Protein AF-0000000082583406 (afdb_homodimer)

Sequence (346 aa):
MSEVIKKIETRRSIRKYKPDMVPKEIIDKIVTAGTYAATGMNRQSPIIIAVTNKKLRDKLSKLNAEIMGTNSDPFYGAPVVLIVLADKNWVNHVYDGSLVMGNLMLAAHDLGIGSCWIHRAKEEFERPEGKAILKSLDIEGEYEGIGHCILGYAEGELPKASPRKENYVYYIEMSEVIKKIETRRSIRKYKPDMVPKEIIDKIVTAGTYAATGMNRQSPIIIAVTNKKLRDKLSKLNAEIMGTNSDPFYGAPVVLIVLADKNWVNHVYDGSLVMGNLMLAAHDLGIGSCWIHRAKEEFERPEGKAILKSLDIEGEYEGIGHCILGYAEGELPKASPRKENYVYYIE

Secondary structure (DSSP, 8-state):
--HHHHHHHH--B---B-SPPPPHHHHHHHHHHHHTS--GGG---EEEEEE--HHHHHHHHHHHHHHHT-SS-TTTT-SEEEEEEEETTSTTHHHHHHHHHHHHHHHHHHTT-EEEEE--HHHHHHSHHHHHHHHHTT--S-EEEEEEEEEEPBPSSPPPPPPPPGGGEEEE-/--HHHHHHHH--B---B-SPPPPHHHHHHHHHHHHTS--GGG---EEEEEE--HHHHHHHHHHHHHHHT-SS-TTTT-SEEEEEEEETTSTTHHHHHHHHHHHHHHHHHHTT-EEEEE--HHHHHHSHHHHHHHHHTT--S-EEEEEEEEEEPBPSSPPPPPPPPGGGEEEE-

Foldseek 3Di:
DDPLVVLVVPQDAFQAFDLDDDDPVLVVQLQVLLQPFDDVVSPSFKDKDKDQDQVVLVVVQCLLQVVVVHPDRLLNNFRIKIWMKGAPPDPCRLVSSVSSLVSSRSSCSVVQKHKHWADPQQVVCVDPNVVVVCVVVVNDHDIGTNTIIGIHHHDDDGDDDDDDDPPPDDDDD/DDPLVVLVVPQDAFQAFDLDDDDPVLVVQLQVLLQPFDDVVSPSFKDKDKDQDQVVLVVVQCLLQVVVVHPDRLLNNFRIKIWMKGAPPDPCRLVSSVSSLVSSRSSCSVVQKHKHWADPQQVVCVDPNVVVVCVVVVNDHDIGTNTIIGIHHHDDDGDDDDDDDPPPDDDDD

pLDDT: mean 98.0, std 2.38, range [71.56, 99.0]

Organism: NCBI:txid2716538

Radius of gyration: 19.61 Å; Cα contacts (8 Å, |Δi|>4): 713; chains: 2; bounding box: 38×55×47 Å

InterPro domains:
  IPR000415 Nitroreductase-like [G3DSA:3.40.109.10] (1-172)
  IPR000415 Nitroreductase-like [SSF55469] (1-166)
  IPR029479 Nitroreductase [PF00881] (8-68)
  IPR029479 Nitroreductase [PF00881] (71-153)

Nearest PDB structures (foldseek):
  3ek3-assembly1_A-2  TM=9.132E-01  e=1.774E-17  Bacteroides fragilis NCTC 9343
  4ttb-assembly1_B  TM=8.347E-01  e=7.792E-12  Homo sapiens
  3e39-assembly1_B  TM=7.882E-01  e=2.198E-11  Oleidesulfovibrio alaskensis G20
  3g14-assembly1_B  TM=7.404E-01  e=8.411E-11  Clostridium novyi NT
  3g14-assembly1_A  TM=7.425E-01  e=3.865E-10  Clostridium novyi NT

Structure (mmCIF, N/CA/C/O backbone):
data_AF-0000000082583406-model_v1
#
loop_
_entity.id
_entity.type
_entity.pdbx_description
1 polymer 'Nitroreductase family protein'
#
loop_
_atom_site.group_PDB
_atom_site.id
_atom_site.type_symbol
_atom_site.label_atom_id
_atom_site.label_alt_id
_atom_site.label_comp_id
_atom_site.label_asym_id
_atom_site.label_entity_id
_atom_site.label_seq_id
_atom_site.pdbx_PDB_ins_code
_atom_site.Cartn_x
_atom_site.Cartn_y
_atom_site.Cartn_z
_atom_site.occupancy
_atom_site.B_iso_or_equiv
_atom_site.auth_seq_id
_atom_site.auth_comp_id
_atom_site.auth_asym_id
_atom_site.auth_atom_id
_atom_site.pdbx_PDB_model_num
ATOM 1 N N . MET A 1 1 ? -8.742 14.93 -16.031 1 71.81 1 MET A N 1
ATOM 2 C CA . MET A 1 1 ? -8.336 14.156 -14.859 1 71.81 1 MET A CA 1
ATOM 3 C C . MET A 1 1 ? -7.113 13.297 -15.18 1 71.81 1 MET A C 1
ATOM 5 O O . MET A 1 1 ? -6.98 12.789 -16.297 1 71.81 1 MET A O 1
ATOM 9 N N . SER A 1 2 ? -6.164 13.336 -14.242 1 90.25 2 SER A N 1
ATOM 10 C CA . SER A 1 2 ? -4.934 12.578 -14.445 1 90.25 2 SER A CA 1
ATOM 11 C C . SER A 1 2 ? -5.227 11.094 -14.609 1 90.25 2 SER A C 1
ATOM 13 O O . SER A 1 2 ? -6.156 10.562 -13.992 1 90.25 2 SER A O 1
ATOM 15 N N . GLU A 1 3 ? -4.668 10.461 -15.617 1 95.56 3 GLU A N 1
ATOM 16 C CA . GLU A 1 3 ? -4.84 9.031 -15.844 1 95.56 3 GLU A CA 1
ATOM 17 C C . GLU A 1 3 ? -4.512 8.227 -14.586 1 95.56 3 GLU A C 1
ATOM 19 O O . GLU A 1 3 ? -5.156 7.211 -14.312 1 95.56 3 GLU A O 1
ATOM 24 N N . VAL A 1 4 ? -3.588 8.68 -13.797 1 98.38 4 VAL A N 1
ATOM 25 C CA . VAL A 1 4 ? -3.182 8.008 -12.57 1 98.38 4 VAL A CA 1
ATOM 26 C C . VAL A 1 4 ? -4.328 8.023 -11.562 1 98.38 4 VAL A C 1
ATOM 28 O O . VAL A 1 4 ? -4.719 6.98 -11.031 1 98.38 4 VAL A O 1
ATOM 31 N N . ILE A 1 5 ? -4.941 9.156 -11.32 1 98.06 5 ILE A N 1
ATOM 32 C CA . ILE A 1 5 ? -6.035 9.312 -10.367 1 98.06 5 ILE A CA 1
ATOM 33 C C . ILE A 1 5 ? -7.246 8.508 -10.836 1 98.06 5 ILE A C 1
ATOM 35 O O . ILE A 1 5 ? -7.898 7.836 -10.039 1 98.06 5 ILE A O 1
ATOM 39 N N . LYS A 1 6 ? -7.496 8.602 -12.117 1 97.81 6 LYS A N 1
ATOM 40 C CA . LYS A 1 6 ? -8.602 7.82 -12.672 1 97.81 6 LYS A CA 1
ATOM 41 C C . LYS A 1 6 ? -8.414 6.332 -12.406 1 97.81 6 LYS A C 1
ATOM 43 O O . LYS A 1 6 ? -9.359 5.645 -12.016 1 97.81 6 LYS A O 1
ATOM 48 N N . LYS A 1 7 ? -7.223 5.793 -12.617 1 98.56 7 LYS A N 1
ATOM 49 C CA . LYS A 1 7 ? -6.957 4.371 -12.414 1 98.56 7 LYS A CA 1
ATOM 50 C C . LYS A 1 7 ? -7.031 4.004 -10.938 1 98.56 7 LYS A C 1
ATOM 52 O O . LYS A 1 7 ? -7.496 2.918 -10.586 1 98.56 7 LYS A O 1
ATOM 57 N N . ILE A 1 8 ? -6.582 4.883 -10.047 1 98.69 8 ILE A N 1
ATOM 58 C CA . ILE A 1 8 ? -6.719 4.656 -8.617 1 98.69 8 ILE A CA 1
ATOM 59 C C . ILE A 1 8 ? -8.195 4.523 -8.25 1 98.69 8 ILE A C 1
ATOM 61 O O . ILE A 1 8 ? -8.586 3.594 -7.543 1 98.69 8 ILE A O 1
ATOM 65 N N . GLU A 1 9 ? -9.008 5.363 -8.773 1 98.06 9 GLU A N 1
ATOM 66 C CA . GLU A 1 9 ? -10.414 5.434 -8.383 1 98.06 9 GLU A CA 1
ATOM 67 C C . GLU A 1 9 ? -11.227 4.309 -9.023 1 98.06 9 GLU A C 1
ATOM 69 O O . GLU A 1 9 ? -12.297 3.945 -8.531 1 98.06 9 GLU A O 1
ATOM 74 N N . THR A 1 10 ? -10.695 3.744 -10.141 1 98.06 10 THR A N 1
ATOM 75 C CA . THR A 1 10 ? -11.5 2.77 -10.867 1 98.06 10 THR A CA 1
ATOM 76 C C . THR A 1 10 ? -10.961 1.357 -10.656 1 98.06 10 THR A C 1
ATOM 78 O O . THR A 1 10 ? -11.562 0.384 -11.117 1 98.06 10 THR A O 1
ATOM 81 N N . ARG A 1 11 ? -9.836 1.208 -9.984 1 98.31 11 ARG A N 1
ATOM 82 C CA . ARG A 1 11 ? -9.359 -0.131 -9.664 1 98.31 11 ARG A CA 1
ATOM 83 C C . ARG A 1 11 ? -10.367 -0.878 -8.797 1 98.31 11 ARG A C 1
ATOM 85 O O . ARG A 1 11 ? -10.938 -0.306 -7.867 1 98.31 11 ARG A O 1
ATOM 92 N N . ARG A 1 12 ? -10.609 -2.125 -9.141 1 98.31 12 ARG A N 1
ATOM 93 C CA . ARG A 1 12 ? -11.531 -3 -8.422 1 98.31 12 ARG A CA 1
ATOM 94 C C . ARG A 1 12 ? -10.914 -4.379 -8.203 1 98.31 12 ARG A C 1
ATOM 96 O O . ARG A 1 12 ? -10.102 -4.836 -9.008 1 98.31 12 ARG A O 1
ATOM 103 N N . SER A 1 13 ? -11.352 -4.961 -7.105 1 98.62 13 SER A N 1
ATOM 104 C CA . SER A 1 13 ? -11.016 -6.367 -6.918 1 98.62 13 SER A CA 1
ATOM 105 C C . SER A 1 13 ? -11.828 -7.258 -7.852 1 98.62 13 SER A C 1
ATOM 107 O O . SER A 1 13 ? -13.062 -7.23 -7.828 1 98.62 13 SER A O 1
ATOM 109 N N . ILE A 1 14 ? -11.125 -7.996 -8.68 1 98.75 14 ILE A N 1
ATOM 110 C CA . ILE A 1 14 ? -11.766 -8.898 -9.633 1 98.75 14 ILE A CA 1
ATOM 111 C C . ILE A 1 14 ? -11.758 -10.32 -9.078 1 98.75 14 ILE A C 1
ATOM 113 O O . ILE A 1 14 ? -10.719 -10.812 -8.633 1 98.75 14 ILE A O 1
ATOM 117 N N . ARG A 1 15 ? -12.891 -11.016 -9.141 1 98.56 15 ARG A N 1
ATOM 118 C CA . ARG A 1 15 ? -12.992 -12.328 -8.508 1 98.56 15 ARG A CA 1
ATOM 119 C C . ARG A 1 15 ? -13.672 -13.336 -9.43 1 98.56 15 ARG A C 1
ATOM 121 O O . ARG A 1 15 ? -14.406 -14.211 -8.969 1 98.56 15 ARG A O 1
ATOM 128 N N . LYS A 1 16 ? -13.562 -13.102 -10.625 1 98.69 16 LYS A N 1
ATOM 129 C CA . LYS A 1 16 ? -13.945 -14.008 -11.703 1 98.69 16 LYS A CA 1
ATOM 130 C C . LYS A 1 16 ? -13.062 -13.812 -12.93 1 98.69 16 LYS A C 1
ATOM 132 O O . LYS A 1 16 ? -12.977 -12.711 -13.469 1 98.69 16 LYS A O 1
ATOM 137 N N . TYR A 1 17 ? -12.5 -14.922 -13.43 1 98.75 17 TYR A N 1
ATOM 138 C CA . TYR A 1 17 ? -11.477 -14.758 -14.453 1 98.75 17 TYR A CA 1
ATOM 139 C C . TYR A 1 17 ? -11.742 -15.664 -15.648 1 98.75 17 TYR A C 1
ATOM 141 O O . TYR A 1 17 ? -12.266 -16.766 -15.492 1 98.75 17 TYR A O 1
ATOM 149 N N . LYS A 1 18 ? -11.367 -15.133 -16.797 1 98.5 18 LYS A N 1
ATOM 150 C CA . LYS A 1 18 ? -11.25 -15.992 -17.969 1 98.5 18 LYS A CA 1
ATOM 151 C C . LYS A 1 18 ? -10.086 -16.969 -17.828 1 98.5 18 LYS A C 1
ATOM 153 O O . LYS A 1 18 ? -9.125 -16.688 -17.109 1 98.5 18 LYS A O 1
ATOM 158 N N . PRO A 1 19 ? -10.117 -18.062 -18.531 1 97.19 19 PRO A N 1
ATOM 159 C CA . PRO A 1 19 ? -9.055 -19.062 -18.375 1 97.19 19 PRO A CA 1
ATOM 160 C C . PRO A 1 19 ? -7.766 -18.656 -19.094 1 97.19 19 PRO A C 1
ATOM 162 O O . PRO A 1 19 ? -6.723 -19.297 -18.891 1 97.19 19 PRO A O 1
ATOM 165 N N . ASP A 1 20 ? -7.785 -17.656 -19.938 1 98.38 20 ASP A N 1
ATOM 166 C CA . ASP A 1 20 ? -6.633 -17.266 -20.75 1 98.38 20 ASP A CA 1
ATOM 167 C C . ASP A 1 20 ? -5.473 -16.828 -19.859 1 98.38 20 ASP A C 1
ATOM 169 O O . ASP A 1 20 ? -5.672 -16.109 -18.875 1 98.38 20 ASP A O 1
ATOM 173 N N . MET A 1 21 ? -4.316 -17.281 -20.234 1 98.75 21 MET A N 1
ATOM 174 C CA . MET A 1 21 ? -3.111 -16.859 -19.531 1 98.75 21 MET A CA 1
ATOM 175 C C . MET A 1 21 ? -2.77 -15.414 -19.844 1 98.75 21 MET A C 1
ATOM 177 O O . MET A 1 21 ? -3.064 -14.93 -20.953 1 98.75 21 MET A O 1
ATOM 181 N N . VAL A 1 22 ? -2.18 -14.758 -18.875 1 98.81 22 VAL A N 1
ATOM 182 C CA . VAL A 1 22 ? -1.652 -13.414 -19.109 1 98.81 22 VAL A CA 1
ATOM 183 C C . VAL A 1 22 ? -0.279 -13.508 -19.766 1 98.81 22 VAL A C 1
ATOM 185 O O . VAL A 1 22 ? 0.575 -14.281 -19.344 1 98.81 22 VAL A O 1
ATOM 188 N N . PRO A 1 23 ? -0.03 -12.75 -20.75 1 98.75 23 PRO A N 1
ATOM 189 C CA . PRO A 1 23 ? 1.284 -12.797 -21.406 1 98.75 23 PRO A CA 1
ATOM 190 C C . PRO A 1 23 ? 2.422 -12.445 -20.453 1 98.75 23 PRO A C 1
ATOM 192 O O . PRO A 1 23 ? 2.283 -11.539 -19.625 1 98.75 23 PRO A O 1
ATOM 195 N N . LYS A 1 24 ? 3.539 -13.125 -20.656 1 98.44 24 LYS A N 1
ATOM 196 C CA . LYS A 1 24 ? 4.691 -12.953 -19.781 1 98.44 24 LYS A CA 1
ATOM 197 C C . LYS A 1 24 ? 5.156 -11.5 -19.766 1 98.44 24 LYS A C 1
ATOM 199 O O . LYS A 1 24 ? 5.551 -10.977 -18.719 1 98.44 24 LYS A O 1
ATOM 204 N N . GLU A 1 25 ? 5.152 -10.836 -20.875 1 98.44 25 GLU A N 1
ATOM 205 C CA . GLU A 1 25 ? 5.605 -9.453 -20.984 1 98.44 25 GLU A CA 1
ATOM 206 C C . GLU A 1 25 ? 4.754 -8.539 -20.109 1 98.44 25 GLU A C 1
ATOM 208 O O . GLU A 1 25 ? 5.266 -7.578 -19.516 1 98.44 25 GLU A O 1
ATOM 213 N N . ILE A 1 26 ? 3.455 -8.812 -20.078 1 98.69 26 ILE A N 1
ATOM 214 C CA . ILE A 1 26 ? 2.543 -8.023 -19.25 1 98.69 26 ILE A CA 1
ATOM 215 C C . ILE A 1 26 ? 2.797 -8.312 -17.766 1 98.69 26 ILE A C 1
ATOM 217 O O . ILE A 1 26 ? 2.871 -7.391 -16.953 1 98.69 26 ILE A O 1
ATOM 221 N N . ILE A 1 27 ? 3.008 -9.594 -17.406 1 98.94 27 ILE A N 1
ATOM 222 C CA . ILE A 1 27 ? 3.32 -9.977 -16.031 1 98.94 27 ILE A CA 1
ATOM 223 C C . ILE A 1 27 ? 4.605 -9.289 -15.586 1 98.94 27 ILE A C 1
ATOM 225 O O . ILE A 1 27 ? 4.672 -8.758 -14.477 1 98.94 27 ILE A O 1
ATOM 229 N N . ASP A 1 28 ? 5.574 -9.211 -16.484 1 98.69 28 ASP A N 1
ATOM 230 C CA . ASP A 1 28 ? 6.863 -8.609 -16.141 1 98.69 28 ASP A CA 1
ATOM 231 C C . ASP A 1 28 ? 6.715 -7.117 -15.852 1 98.69 28 ASP A C 1
ATOM 233 O O . ASP A 1 28 ? 7.367 -6.59 -14.953 1 98.69 28 ASP A O 1
ATOM 237 N N . LYS A 1 29 ? 5.902 -6.457 -16.609 1 98.75 29 LYS A N 1
ATOM 238 C CA . LYS A 1 29 ? 5.648 -5.039 -16.375 1 98.75 29 LYS A CA 1
ATOM 239 C C . LYS A 1 29 ? 4.98 -4.82 -15.023 1 98.75 29 LYS A C 1
ATOM 241 O O . LYS A 1 29 ? 5.344 -3.898 -14.289 1 98.75 29 LYS A O 1
ATOM 246 N N . ILE A 1 30 ? 4.016 -5.668 -14.703 1 98.88 30 ILE A N 1
ATOM 247 C CA . ILE A 1 30 ? 3.309 -5.57 -13.43 1 98.88 30 ILE A CA 1
ATOM 248 C C . ILE A 1 30 ? 4.281 -5.82 -12.281 1 98.88 30 ILE A C 1
ATOM 250 O O . ILE A 1 30 ? 4.332 -5.043 -11.32 1 98.88 30 ILE A O 1
ATOM 254 N N . VAL A 1 31 ? 5.098 -6.855 -12.414 1 98.94 31 VAL A N 1
ATOM 255 C CA . VAL A 1 31 ? 6.062 -7.234 -11.391 1 98.94 31 VAL A CA 1
ATOM 256 C C . VAL A 1 31 ? 7.09 -6.117 -11.203 1 98.94 31 VAL A C 1
ATOM 258 O O . VAL A 1 31 ? 7.453 -5.777 -10.078 1 98.94 31 VAL A O 1
ATOM 261 N N . THR A 1 32 ? 7.531 -5.559 -12.297 1 98.62 32 THR A N 1
ATOM 262 C CA . THR A 1 32 ? 8.492 -4.461 -12.219 1 98.62 32 THR A CA 1
ATOM 263 C C . THR A 1 32 ? 7.906 -3.283 -11.445 1 98.62 32 THR A C 1
ATOM 265 O O . THR A 1 32 ? 8.586 -2.686 -10.609 1 98.62 32 THR A O 1
ATOM 268 N N . ALA A 1 33 ? 6.672 -2.936 -11.695 1 98.81 33 ALA A N 1
ATOM 269 C CA . ALA A 1 33 ? 6.004 -1.876 -10.938 1 98.81 33 ALA A CA 1
ATOM 270 C C . ALA A 1 33 ? 6.043 -2.164 -9.438 1 98.81 33 ALA A C 1
ATOM 272 O O . ALA A 1 33 ? 6.266 -1.259 -8.633 1 98.81 33 ALA A O 1
ATOM 273 N N . GLY A 1 34 ? 5.848 -3.432 -9.078 1 98.94 34 GLY A N 1
ATOM 274 C CA . GLY A 1 34 ? 5.918 -3.832 -7.684 1 98.94 34 GLY A CA 1
ATOM 275 C C . GLY A 1 34 ? 7.262 -3.537 -7.043 1 98.94 34 GLY A C 1
ATOM 276 O O . GLY A 1 34 ? 7.324 -3.107 -5.891 1 98.94 34 GLY A O 1
ATOM 277 N N . THR A 1 35 ? 8.352 -3.688 -7.789 1 98.81 35 THR A N 1
ATOM 278 C CA . THR A 1 35 ? 9.703 -3.539 -7.25 1 98.81 35 THR A CA 1
ATOM 279 C C . THR A 1 35 ? 10.023 -2.07 -6.988 1 98.81 35 THR A C 1
ATOM 281 O O . THR A 1 35 ? 11 -1.753 -6.309 1 98.81 35 THR A O 1
ATOM 284 N N . TYR A 1 36 ? 9.164 -1.168 -7.434 1 98.69 36 TYR A N 1
ATOM 285 C CA . TYR A 1 36 ? 9.414 0.259 -7.258 1 98.69 36 TYR A CA 1
ATOM 286 C C . TYR A 1 36 ? 8.609 0.814 -6.09 1 98.69 36 TYR A C 1
ATOM 288 O O . TYR A 1 36 ? 8.57 2.029 -5.875 1 98.69 36 TYR A O 1
ATOM 296 N N . ALA A 1 37 ? 7.926 -0.087 -5.355 1 98.75 37 ALA A N 1
ATOM 297 C CA . ALA A 1 37 ? 7.246 0.37 -4.148 1 98.75 37 ALA A CA 1
ATOM 298 C C . ALA A 1 37 ? 8.234 0.978 -3.156 1 98.75 37 ALA A C 1
ATOM 300 O O . ALA A 1 37 ? 9.359 0.495 -3.02 1 98.75 37 ALA A O 1
ATOM 301 N N . ALA A 1 38 ? 7.836 2.084 -2.506 1 98.56 38 ALA A N 1
ATOM 302 C CA . ALA A 1 38 ? 8.641 2.617 -1.409 1 98.56 38 ALA A CA 1
ATOM 303 C C . ALA A 1 38 ? 8.812 1.58 -0.303 1 98.56 38 ALA A C 1
ATOM 305 O O . ALA A 1 38 ? 7.879 0.849 0.023 1 98.56 38 ALA A O 1
ATOM 306 N N . THR A 1 39 ? 10.031 1.474 0.26 1 98.56 39 THR A N 1
ATOM 307 C CA . THR A 1 39 ? 10.32 0.658 1.435 1 98.56 39 THR A CA 1
ATOM 308 C C . THR A 1 39 ? 11.125 1.452 2.459 1 98.56 39 THR A C 1
ATOM 310 O O . THR A 1 39 ? 11.867 2.371 2.1 1 98.56 39 THR A O 1
ATOM 313 N N . GLY A 1 40 ? 10.812 1.114 3.707 1 98.44 40 GLY A N 1
ATOM 314 C CA . GLY A 1 40 ? 11.57 1.787 4.746 1 98.44 40 GLY A CA 1
ATOM 315 C C . GLY A 1 40 ? 13.07 1.752 4.508 1 98.44 40 GLY A C 1
ATOM 316 O O . GLY A 1 40 ? 13.641 0.686 4.273 1 98.44 40 GLY A O 1
ATOM 317 N N . MET A 1 41 ? 13.719 2.953 4.484 1 97.25 41 MET A N 1
ATOM 318 C CA . MET A 1 41 ? 15.156 3.113 4.324 1 97.25 41 MET A CA 1
ATOM 319 C C . MET A 1 41 ? 15.625 2.518 3 1 97.25 41 MET A C 1
ATOM 321 O O . MET A 1 41 ? 16.797 2.186 2.846 1 97.25 41 MET A O 1
ATOM 325 N N . ASN A 1 42 ? 14.664 2.24 2.115 1 97.62 42 ASN A N 1
ATOM 326 C CA . ASN A 1 42 ? 14.93 1.603 0.832 1 97.62 42 ASN A CA 1
ATOM 327 C C . ASN A 1 42 ? 15.625 0.253 1.01 1 97.62 42 ASN A C 1
ATOM 329 O O . ASN A 1 42 ? 16.516 -0.101 0.234 1 97.62 42 ASN A O 1
ATOM 333 N N . ARG A 1 43 ? 15.234 -0.439 2.008 1 97.56 43 ARG A N 1
ATOM 334 C CA . ARG A 1 43 ? 15.844 -1.737 2.283 1 97.56 43 ARG A CA 1
ATOM 335 C C . ARG A 1 43 ? 15.438 -2.764 1.23 1 97.56 43 ARG A C 1
ATOM 337 O O . ARG A 1 43 ? 16.109 -3.789 1.067 1 97.56 43 ARG A O 1
ATOM 344 N N . GLN A 1 44 ? 14.336 -2.486 0.568 1 98.31 44 GLN A N 1
ATOM 345 C CA . GLN A 1 44 ? 13.805 -3.404 -0.437 1 98.31 44 GLN A CA 1
ATOM 346 C C . GLN A 1 44 ? 13.688 -4.82 0.121 1 98.31 44 GLN A C 1
ATOM 348 O O . GLN A 1 44 ? 14.094 -5.785 -0.53 1 98.31 44 GLN A O 1
ATOM 353 N N . SER A 1 45 ? 13.102 -4.914 1.333 1 98.06 45 SER A N 1
ATOM 354 C CA . SER A 1 45 ? 12.984 -6.168 2.07 1 98.06 45 SER A CA 1
ATOM 355 C C . SER A 1 45 ? 12.055 -7.145 1.359 1 98.06 45 SER A C 1
ATOM 357 O O . SER A 1 45 ? 12.242 -8.359 1.442 1 98.06 45 SER A O 1
ATOM 359 N N . PRO A 1 46 ? 10.984 -6.691 0.62 1 98.81 46 PRO A N 1
ATOM 360 C CA . PRO A 1 46 ? 10.039 -7.625 0.007 1 98.81 46 PRO A CA 1
ATOM 361 C C . PRO A 1 46 ? 10.641 -8.398 -1.165 1 98.81 46 PRO A C 1
ATOM 363 O O . PRO A 1 46 ? 11.617 -7.941 -1.771 1 98.81 46 PRO A O 1
ATOM 366 N N . ILE A 1 47 ? 10.086 -9.516 -1.383 1 98.94 47 ILE A N 1
ATOM 367 C CA . ILE A 1 47 ? 10.32 -10.273 -2.604 1 98.94 47 ILE A CA 1
ATOM 368 C C . ILE A 1 47 ? 8.984 -10.633 -3.254 1 98.94 47 ILE A C 1
ATOM 370 O O . ILE A 1 47 ? 7.945 -10.633 -2.594 1 98.94 47 ILE A O 1
ATOM 374 N N . ILE A 1 48 ? 9.031 -10.914 -4.551 1 98.94 48 ILE A N 1
ATOM 375 C CA . ILE A 1 48 ? 7.863 -11.336 -5.32 1 98.94 48 ILE A CA 1
ATOM 376 C C . ILE A 1 48 ? 8.141 -12.688 -5.977 1 98.94 48 ILE A C 1
ATOM 378 O O . ILE A 1 48 ? 9.164 -12.859 -6.652 1 98.94 48 ILE A O 1
ATOM 382 N N . ILE A 1 49 ? 7.363 -13.625 -5.723 1 98.94 49 ILE A N 1
ATOM 383 C CA . ILE A 1 49 ? 7.391 -14.883 -6.457 1 98.94 49 ILE A CA 1
ATOM 384 C C . ILE A 1 49 ? 6.234 -14.922 -7.457 1 98.94 49 ILE A C 1
ATOM 386 O O . ILE A 1 49 ? 5.066 -14.938 -7.062 1 98.94 49 ILE A O 1
ATOM 390 N N . ALA A 1 50 ? 6.559 -14.914 -8.703 1 98.94 50 ALA A N 1
ATOM 391 C CA . ALA A 1 50 ? 5.562 -14.953 -9.766 1 98.94 50 ALA A CA 1
ATOM 392 C C . ALA A 1 50 ? 5.285 -16.391 -10.211 1 98.94 50 ALA A C 1
ATOM 394 O O . ALA A 1 50 ? 6.164 -17.062 -10.75 1 98.94 50 ALA A O 1
ATOM 395 N N . VAL A 1 51 ? 4.07 -16.812 -10.008 1 98.94 51 VAL A N 1
ATOM 396 C CA . VAL A 1 51 ? 3.699 -18.203 -10.273 1 98.94 51 VAL A CA 1
ATOM 397 C C . VAL A 1 51 ? 2.734 -18.266 -11.453 1 98.94 51 VAL A C 1
ATOM 399 O O . VAL A 1 51 ? 1.62 -17.734 -11.383 1 98.94 51 VAL A O 1
ATOM 402 N N . THR A 1 52 ? 3.131 -18.906 -12.539 1 98.81 52 THR A N 1
ATOM 403 C CA . THR A 1 52 ? 2.25 -19.234 -13.656 1 98.81 52 THR A CA 1
ATOM 404 C C . THR A 1 52 ? 2.121 -20.734 -13.836 1 98.81 52 THR A C 1
ATOM 406 O O . THR A 1 52 ? 1.32 -21.203 -14.648 1 98.81 52 THR A O 1
ATOM 409 N N . ASN A 1 53 ? 2.918 -21.484 -13.055 1 98.69 53 ASN A N 1
ATOM 410 C CA . ASN A 1 53 ? 2.789 -22.938 -13.023 1 98.69 53 ASN A CA 1
ATOM 411 C C . ASN A 1 53 ? 1.453 -23.375 -12.422 1 98.69 53 ASN A C 1
ATOM 413 O O . ASN A 1 53 ? 1.182 -23.109 -11.25 1 98.69 53 ASN A O 1
ATOM 417 N N . LYS A 1 54 ? 0.693 -24.062 -13.211 1 98.44 54 LYS A N 1
ATOM 418 C CA . LYS A 1 54 ? -0.669 -24.391 -12.805 1 98.44 54 LYS A CA 1
ATOM 419 C C . LYS A 1 54 ? -0.671 -25.297 -11.578 1 98.44 54 LYS A C 1
ATOM 421 O O . LYS A 1 54 ? -1.526 -25.156 -10.703 1 98.44 54 LYS A O 1
ATOM 426 N N . LYS A 1 55 ? 0.172 -26.25 -11.523 1 98.38 55 LYS A N 1
ATOM 427 C CA . LYS A 1 55 ? 0.223 -27.188 -10.398 1 98.38 55 LYS A CA 1
ATOM 428 C C . LYS A 1 55 ? 0.472 -26.453 -9.086 1 98.38 55 LYS A C 1
ATOM 430 O O . LYS A 1 55 ? -0.228 -26.672 -8.094 1 98.38 55 LYS A O 1
ATOM 435 N N . LEU A 1 56 ? 1.46 -25.594 -9.07 1 98.62 56 LEU A N 1
ATOM 436 C CA . LEU A 1 56 ? 1.762 -24.844 -7.859 1 98.62 56 LEU A CA 1
ATOM 437 C C . LEU A 1 56 ? 0.638 -23.859 -7.531 1 98.62 56 LEU A C 1
ATOM 439 O O . LEU A 1 56 ? 0.275 -23.703 -6.363 1 98.62 56 LEU A O 1
ATOM 443 N N . ARG A 1 57 ? 0.136 -23.203 -8.562 1 98.69 57 ARG A N 1
ATOM 444 C CA . ARG A 1 57 ? -1.006 -22.328 -8.359 1 98.69 57 ARG A CA 1
ATOM 445 C C . ARG A 1 57 ? -2.143 -23.047 -7.648 1 98.69 57 ARG A C 1
ATOM 447 O O . ARG A 1 57 ? -2.705 -22.531 -6.684 1 98.69 57 ARG A O 1
ATOM 454 N N . ASP A 1 58 ? -2.486 -24.234 -8.102 1 98.5 58 ASP A N 1
ATOM 455 C CA . ASP A 1 58 ? -3.57 -25.016 -7.527 1 98.5 58 ASP A CA 1
ATOM 456 C C . ASP A 1 58 ? -3.238 -25.438 -6.098 1 98.5 58 ASP A C 1
ATOM 458 O O . ASP A 1 58 ? -4.109 -25.438 -5.227 1 98.5 58 ASP A O 1
ATOM 462 N N . LYS A 1 59 ? -2.041 -25.828 -5.891 1 98.25 59 LYS A N 1
ATOM 463 C CA . LYS A 1 59 ? -1.595 -26.203 -4.551 1 98.25 59 LYS A CA 1
ATOM 464 C C . LYS A 1 59 ? -1.739 -25.047 -3.576 1 98.25 59 LYS A C 1
ATOM 466 O O . LYS A 1 59 ? -2.215 -25.219 -2.453 1 98.25 59 LYS A O 1
ATOM 471 N N . LEU A 1 60 ? -1.303 -23.875 -3.967 1 98.69 60 LEU A N 1
ATOM 472 C CA . LEU A 1 60 ? -1.416 -22.672 -3.139 1 98.69 60 LEU A CA 1
ATOM 473 C C . LEU A 1 60 ? -2.877 -22.375 -2.822 1 98.69 60 LEU A C 1
ATOM 475 O O . LEU A 1 60 ? -3.211 -22.031 -1.684 1 98.69 60 LEU A O 1
ATOM 479 N N . SER A 1 61 ? -3.686 -22.453 -3.838 1 98.75 61 SER A N 1
ATOM 480 C CA . SER A 1 61 ? -5.113 -22.219 -3.641 1 98.75 61 SER A CA 1
ATOM 481 C C . SER A 1 61 ? -5.703 -23.203 -2.635 1 98.75 61 SER A C 1
ATOM 483 O O . SER A 1 61 ? -6.488 -22.812 -1.766 1 98.75 61 SER A O 1
ATOM 485 N N . LYS A 1 62 ? -5.352 -24.453 -2.775 1 98.44 62 LYS A N 1
ATOM 486 C CA . LYS A 1 62 ? -5.84 -25.484 -1.861 1 98.44 62 LYS A CA 1
ATOM 487 C C . LYS A 1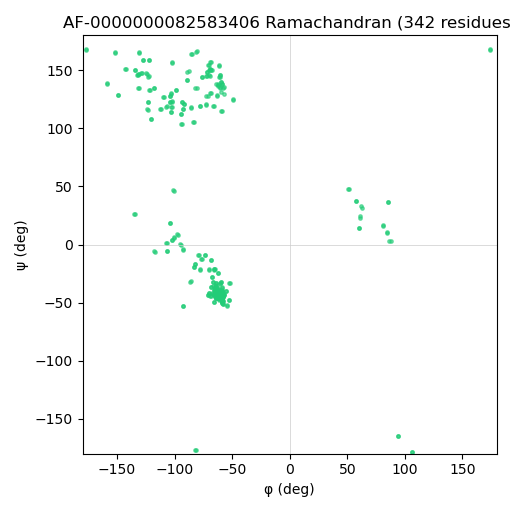 62 ? -5.379 -25.203 -0.432 1 98.44 62 LYS A C 1
ATOM 489 O O . LYS A 1 62 ? -6.16 -25.344 0.514 1 98.44 62 LYS A O 1
ATOM 494 N N . LEU A 1 63 ? -4.141 -24.891 -0.289 1 98.38 63 LEU A N 1
ATOM 495 C CA . LEU A 1 63 ? -3.596 -24.562 1.024 1 98.38 63 LEU A CA 1
ATOM 496 C C . LEU A 1 63 ? -4.328 -23.375 1.635 1 98.38 63 LEU A C 1
ATOM 498 O O . LEU A 1 63 ? -4.656 -23.375 2.824 1 98.38 63 LEU A O 1
ATOM 502 N N . ASN A 1 64 ? -4.527 -22.328 0.826 1 98.81 64 ASN A N 1
ATOM 503 C CA . ASN A 1 64 ? -5.262 -21.141 1.259 1 98.81 64 ASN A CA 1
ATOM 504 C C . ASN A 1 64 ? -6.672 -21.5 1.725 1 98.81 64 ASN A C 1
ATOM 506 O O . ASN A 1 64 ? -7.113 -21.047 2.783 1 98.81 64 ASN A O 1
ATOM 510 N N . ALA A 1 65 ? -7.324 -22.375 0.979 1 98.75 65 ALA A N 1
ATOM 511 C CA . ALA A 1 65 ? -8.68 -22.812 1.288 1 98.75 65 ALA A CA 1
ATOM 512 C C . ALA A 1 65 ? -8.719 -23.594 2.602 1 98.75 65 ALA A C 1
ATOM 514 O O . ALA A 1 65 ? -9.633 -23.406 3.41 1 98.75 65 ALA A O 1
ATOM 515 N N . GLU A 1 66 ? -7.789 -24.453 2.785 1 98.31 66 GLU A N 1
ATOM 516 C CA . GLU A 1 66 ? -7.695 -25.219 4.02 1 98.31 66 GLU A CA 1
ATOM 517 C C . GLU A 1 66 ? -7.582 -24.312 5.238 1 98.31 66 GLU A C 1
ATOM 519 O O . GLU A 1 66 ? -8.242 -24.547 6.254 1 98.31 66 GLU A O 1
ATOM 524 N N . ILE A 1 67 ? -6.758 -23.297 5.148 1 98.31 67 ILE A N 1
ATOM 525 C CA . ILE A 1 67 ? -6.551 -22.359 6.242 1 98.31 67 ILE A CA 1
ATOM 526 C C . ILE A 1 67 ? -7.844 -21.594 6.508 1 98.31 67 ILE A C 1
ATOM 528 O O . ILE A 1 67 ? -8.203 -21.359 7.664 1 98.31 67 ILE A O 1
ATOM 532 N N . MET A 1 68 ? -8.445 -21.188 5.449 1 97.56 68 MET A N 1
ATOM 533 C CA . MET A 1 68 ? -9.695 -20.438 5.551 1 97.56 68 MET A CA 1
ATOM 534 C C . MET A 1 68 ? -10.82 -21.312 6.086 1 97.56 68 MET A C 1
ATOM 536 O O . MET A 1 68 ? -11.773 -20.812 6.68 1 97.56 68 MET A O 1
ATOM 540 N N . GLY A 1 69 ? -10.719 -22.609 5.84 1 98.12 69 GLY A N 1
ATOM 541 C CA . GLY A 1 69 ? -11.773 -23.547 6.215 1 98.12 69 GLY A CA 1
ATOM 542 C C . GLY A 1 69 ? -12.867 -23.656 5.172 1 98.12 69 GLY A C 1
ATOM 543 O O . GLY A 1 69 ? -14.055 -23.703 5.512 1 98.12 69 GLY A O 1
ATOM 544 N N . THR A 1 70 ? -12.508 -23.594 3.908 1 97.94 70 THR A N 1
ATOM 545 C CA . THR A 1 70 ? -13.469 -23.703 2.814 1 97.94 70 THR A CA 1
ATOM 546 C C . THR A 1 70 ? -12.992 -24.703 1.775 1 97.94 70 THR A C 1
ATOM 548 O O . THR A 1 70 ? -11.859 -25.188 1.848 1 97.94 70 THR A O 1
ATOM 551 N N . ASN A 1 71 ? -13.852 -25.125 0.917 1 96.56 71 ASN A N 1
ATOM 552 C CA . ASN A 1 71 ? -13.5 -26 -0.187 1 96.56 71 ASN A CA 1
ATOM 553 C C . ASN A 1 71 ? -13.5 -25.266 -1.521 1 96.56 71 ASN A C 1
ATOM 555 O O . ASN A 1 71 ? -13.203 -25.859 -2.562 1 96.56 71 ASN A O 1
ATOM 559 N N . SER A 1 72 ? -13.773 -24 -1.471 1 97.62 72 SER A N 1
ATOM 560 C CA . SER A 1 72 ? -13.789 -23.203 -2.689 1 97.62 72 SER A CA 1
ATOM 561 C C . SER A 1 72 ? -12.375 -22.812 -3.105 1 97.62 72 SER A C 1
ATOM 563 O O . SER A 1 72 ? -11.414 -23.047 -2.375 1 97.62 72 SER A O 1
ATOM 565 N N . ASP A 1 73 ? -12.227 -22.328 -4.336 1 98.5 73 ASP A N 1
ATOM 566 C CA . ASP A 1 73 ? -10.969 -21.766 -4.816 1 98.5 73 ASP A CA 1
ATOM 567 C C . ASP A 1 73 ? -10.828 -20.297 -4.414 1 98.5 73 ASP A C 1
ATOM 569 O O . ASP A 1 73 ? -11.359 -19.422 -5.086 1 98.5 73 ASP A O 1
ATOM 573 N N . PRO A 1 74 ? -10.016 -20 -3.463 1 98.75 74 PRO A N 1
ATOM 574 C CA . PRO A 1 74 ? -9.898 -18.609 -3.045 1 98.75 74 PRO A CA 1
ATOM 575 C C . PRO A 1 74 ? -9.25 -17.719 -4.113 1 98.75 74 PRO A C 1
ATOM 577 O O . PRO A 1 74 ? -9.281 -16.5 -4.004 1 98.75 74 PRO A O 1
ATOM 580 N N . PHE A 1 75 ? -8.641 -18.328 -5.133 1 98.81 75 PHE A N 1
ATOM 581 C CA . PHE A 1 75 ? -7.977 -17.562 -6.18 1 98.81 75 PHE A CA 1
ATOM 582 C C . PHE A 1 75 ? -8.906 -17.344 -7.367 1 98.81 75 PHE A C 1
ATOM 584 O O . PHE A 1 75 ? -8.508 -16.766 -8.375 1 98.81 75 PHE A O 1
ATOM 591 N N . TYR A 1 76 ? -10.133 -17.828 -7.367 1 98.56 76 TYR A N 1
ATOM 592 C CA . TYR A 1 76 ? -11.227 -17.547 -8.289 1 98.56 76 TYR A CA 1
ATOM 593 C C . TYR A 1 76 ? -10.859 -17.953 -9.711 1 98.56 76 TYR A C 1
ATOM 595 O O . TYR A 1 76 ? -11.297 -17.312 -10.672 1 98.56 76 TYR A O 1
ATOM 603 N N . GLY A 1 77 ? -9.922 -18.859 -9.82 1 98.38 77 GLY A N 1
ATOM 604 C CA . GLY A 1 77 ? -9.57 -19.359 -11.141 1 98.38 77 GLY A CA 1
ATOM 605 C C . GLY A 1 77 ? -8.508 -18.516 -11.82 1 98.38 77 GLY A C 1
ATOM 606 O O . GLY A 1 77 ? -8.172 -18.734 -12.992 1 98.38 77 GLY A O 1
ATOM 607 N N . ALA A 1 78 ? -7.988 -17.5 -11.164 1 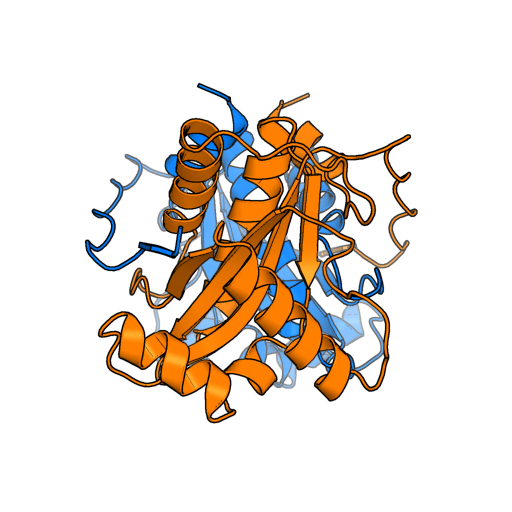98.88 78 ALA A N 1
ATOM 608 C CA . ALA A 1 78 ? -6.945 -16.656 -11.758 1 98.88 78 ALA A CA 1
ATOM 609 C C . ALA A 1 78 ? -5.738 -17.5 -12.156 1 98.88 78 ALA A C 1
ATOM 611 O O . ALA A 1 78 ? -5.262 -18.328 -11.383 1 98.88 78 ALA A O 1
ATOM 612 N N . PRO A 1 79 ? -5.188 -17.312 -13.305 1 98.88 79 PRO A N 1
ATOM 613 C CA . PRO A 1 79 ? -4.109 -18.172 -13.789 1 98.88 79 PRO A CA 1
ATOM 614 C C . PRO A 1 79 ? -2.74 -17.766 -13.25 1 98.88 79 PRO A C 1
ATOM 616 O O . PRO A 1 79 ? -1.786 -18.547 -13.32 1 98.88 79 PRO A O 1
ATOM 619 N N . VAL A 1 80 ? -2.555 -16.516 -12.758 1 98.94 80 VAL A N 1
ATOM 620 C CA . VAL A 1 80 ? -1.278 -16.016 -12.25 1 98.94 80 VAL A CA 1
ATOM 621 C C . VAL A 1 80 ? -1.412 -15.656 -10.773 1 98.94 80 VAL A C 1
ATOM 623 O O . VAL A 1 80 ? -2.406 -15.055 -10.367 1 98.94 80 VAL A O 1
ATOM 626 N N . VAL A 1 81 ? -0.455 -16.062 -10 1 98.94 81 VAL A N 1
ATOM 627 C CA . VAL A 1 81 ? -0.378 -15.656 -8.602 1 98.94 81 VAL A CA 1
ATOM 628 C C . VAL A 1 81 ? 0.971 -14.992 -8.328 1 98.94 81 VAL A C 1
ATOM 630 O O . VAL A 1 81 ? 2.021 -15.609 -8.508 1 98.94 81 VAL A O 1
ATOM 633 N N . LEU A 1 82 ? 0.972 -13.75 -7.98 1 99 82 LEU A N 1
ATOM 634 C CA . LEU A 1 82 ? 2.158 -13.078 -7.457 1 99 82 LEU A CA 1
ATOM 635 C C . LEU A 1 82 ? 2.166 -13.094 -5.934 1 99 82 LEU A C 1
ATOM 637 O O . LEU A 1 82 ? 1.296 -12.5 -5.297 1 99 82 LEU A O 1
ATOM 641 N N . ILE A 1 83 ? 3.068 -13.805 -5.375 1 99 83 ILE A N 1
ATOM 642 C CA . ILE A 1 83 ? 3.184 -13.906 -3.926 1 99 83 ILE A CA 1
ATOM 643 C C . ILE A 1 83 ? 4.18 -12.867 -3.414 1 99 83 ILE A C 1
ATOM 645 O O . ILE A 1 83 ? 5.34 -12.844 -3.834 1 99 83 ILE A O 1
ATOM 649 N N . VAL A 1 84 ? 3.736 -12.039 -2.543 1 99 84 VAL A N 1
ATOM 650 C CA . VAL A 1 84 ? 4.609 -11.039 -1.938 1 99 84 VAL A CA 1
ATOM 651 C C . VAL A 1 84 ? 4.977 -11.461 -0.518 1 99 84 VAL A C 1
ATOM 653 O O . VAL A 1 84 ? 4.098 -11.781 0.287 1 99 84 VAL A O 1
ATOM 656 N N . LEU A 1 85 ? 6.211 -11.57 -0.258 1 98.94 85 LEU A N 1
ATOM 657 C CA . LEU A 1 85 ? 6.77 -11.828 1.065 1 98.94 85 LEU A CA 1
ATOM 658 C C . LEU A 1 85 ? 7.742 -10.727 1.467 1 98.94 85 LEU A C 1
ATOM 660 O O . LEU A 1 85 ? 8.234 -9.984 0.612 1 98.94 85 LEU A O 1
ATOM 664 N N . ALA A 1 86 ? 7.98 -10.602 2.738 1 98.88 86 ALA A N 1
ATOM 665 C CA . ALA A 1 86 ? 8.953 -9.617 3.211 1 98.88 86 ALA A CA 1
ATOM 666 C C . ALA A 1 86 ? 9.742 -10.156 4.402 1 98.88 86 ALA A C 1
ATOM 668 O O . ALA A 1 86 ? 9.25 -11 5.148 1 98.88 86 ALA A O 1
ATOM 669 N N . ASP A 1 87 ? 10.938 -9.711 4.559 1 98.5 87 ASP A N 1
ATOM 670 C CA . ASP A 1 87 ? 11.844 -10.141 5.621 1 98.5 87 ASP A CA 1
ATOM 671 C C . ASP A 1 87 ? 11.242 -9.859 7 1 98.5 87 ASP A C 1
ATOM 673 O O . ASP A 1 87 ? 11.117 -8.695 7.402 1 98.5 87 ASP A O 1
ATOM 677 N N . LYS A 1 88 ? 10.977 -10.914 7.711 1 96.5 88 LYS A N 1
ATOM 678 C CA . LYS A 1 88 ? 10.266 -10.781 8.984 1 96.5 88 LYS A CA 1
ATOM 679 C C . LYS A 1 88 ? 11.109 -10.023 10 1 96.5 88 LYS A C 1
ATOM 681 O O . LYS A 1 88 ? 10.578 -9.5 10.984 1 96.5 88 LYS A O 1
ATOM 686 N N . ASN A 1 89 ? 12.398 -9.961 9.844 1 97.88 89 ASN A N 1
ATOM 687 C CA . ASN A 1 89 ? 13.297 -9.289 10.773 1 97.88 89 ASN A CA 1
ATOM 688 C C . ASN A 1 89 ? 13.297 -7.777 10.562 1 97.88 89 ASN A C 1
ATOM 690 O O . ASN A 1 89 ? 13.867 -7.035 11.359 1 97.88 89 ASN A O 1
ATOM 694 N N . TRP A 1 90 ? 12.672 -7.359 9.531 1 98.25 90 TRP A N 1
ATOM 695 C CA . TRP A 1 90 ? 12.523 -5.93 9.281 1 98.25 90 TRP A CA 1
ATOM 696 C C . TRP A 1 90 ? 11.227 -5.406 9.891 1 98.25 90 TRP A C 1
ATOM 698 O O . TRP A 1 90 ? 10.133 -5.852 9.523 1 98.25 90 TRP A O 1
ATOM 708 N N . VAL A 1 91 ? 11.281 -4.465 10.773 1 98 91 VAL A N 1
ATOM 709 C CA . VAL A 1 91 ? 10.164 -4.023 11.602 1 98 91 VAL A CA 1
ATOM 710 C C . VAL A 1 91 ? 9.055 -3.461 10.719 1 98 91 VAL A C 1
ATOM 712 O O . VAL A 1 91 ? 7.871 -3.537 11.07 1 98 91 VAL A O 1
ATOM 715 N N . ASN A 1 92 ? 9.422 -2.988 9.508 1 98.56 92 ASN A N 1
ATOM 716 C CA . ASN A 1 92 ? 8.438 -2.355 8.633 1 98.56 92 ASN A CA 1
ATOM 717 C C . ASN A 1 92 ? 8.016 -3.287 7.504 1 98.56 92 ASN A C 1
ATOM 719 O O . ASN A 1 92 ? 7.449 -2.84 6.504 1 98.56 92 ASN A O 1
ATOM 723 N N . HIS A 1 93 ? 8.258 -4.574 7.652 1 98.81 93 HIS A N 1
ATOM 724 C CA . HIS A 1 93 ? 8.117 -5.5 6.531 1 98.81 93 HIS A CA 1
ATOM 725 C C . HIS A 1 93 ? 6.672 -5.574 6.055 1 98.81 93 HIS A C 1
ATOM 727 O O . HIS A 1 93 ? 6.414 -5.695 4.855 1 98.81 93 HIS A O 1
ATOM 733 N N . VAL A 1 94 ? 5.695 -5.43 6.969 1 98.88 94 VAL A N 1
ATOM 734 C CA . VAL A 1 94 ? 4.293 -5.516 6.582 1 98.88 94 VAL A CA 1
ATOM 735 C C . VAL A 1 94 ? 3.902 -4.273 5.777 1 98.88 94 VAL A C 1
ATOM 737 O O . VAL A 1 94 ? 3.244 -4.379 4.742 1 98.88 94 VAL A O 1
ATOM 740 N N . TYR A 1 95 ? 4.344 -3.107 6.23 1 98.94 95 TYR A N 1
ATOM 741 C CA . TYR A 1 95 ? 4.117 -1.865 5.5 1 98.94 95 TYR A CA 1
ATOM 742 C C . TYR A 1 95 ? 4.695 -1.944 4.094 1 98.94 95 TYR A C 1
ATOM 744 O O . TYR A 1 95 ? 4 -1.672 3.113 1 98.94 95 TYR A O 1
ATOM 752 N N . ASP A 1 96 ? 5.973 -2.342 4.059 1 98.94 96 ASP A N 1
ATOM 753 C CA . ASP A 1 96 ? 6.711 -2.41 2.799 1 98.94 96 ASP A CA 1
ATOM 754 C C . ASP A 1 96 ? 6.027 -3.354 1.813 1 98.94 96 ASP A C 1
ATOM 756 O O . ASP A 1 96 ? 5.82 -3 0.65 1 98.94 96 ASP A O 1
ATOM 760 N N . GLY A 1 97 ? 5.711 -4.535 2.322 1 98.94 97 GLY A N 1
ATOM 761 C CA . GLY A 1 97 ? 5.07 -5.523 1.466 1 98.94 97 GLY A CA 1
ATOM 762 C C . GLY A 1 97 ? 3.699 -5.09 0.981 1 98.94 97 GLY A C 1
ATOM 763 O O . GLY A 1 97 ? 3.307 -5.406 -0.144 1 98.94 97 GLY A O 1
ATOM 764 N N . SER A 1 98 ? 2.959 -4.402 1.83 1 98.94 98 SER A N 1
ATOM 765 C CA . SER A 1 98 ? 1.642 -3.902 1.453 1 98.94 98 SER A CA 1
ATOM 766 C C . SER A 1 98 ? 1.737 -2.902 0.306 1 98.94 98 SER A C 1
ATOM 768 O O . SER A 1 98 ? 0.893 -2.896 -0.591 1 98.94 98 SER A O 1
ATOM 770 N N . LEU A 1 99 ? 2.723 -2.053 0.334 1 98.94 99 LEU A N 1
ATOM 771 C CA . LEU A 1 99 ? 2.916 -1.086 -0.742 1 98.94 99 LEU A CA 1
ATOM 772 C C . LEU A 1 99 ? 3.24 -1.791 -2.055 1 98.94 99 LEU A C 1
ATOM 774 O O . LEU A 1 99 ? 2.822 -1.343 -3.125 1 98.94 99 LEU A O 1
ATOM 778 N N . VAL A 1 100 ? 4.031 -2.893 -1.95 1 98.94 100 VAL A N 1
ATOM 779 C CA . VAL A 1 100 ? 4.289 -3.699 -3.139 1 98.94 100 VAL A CA 1
ATOM 780 C C . VAL A 1 100 ? 2.969 -4.203 -3.717 1 98.94 100 VAL A C 1
ATOM 782 O O . VAL A 1 100 ? 2.723 -4.082 -4.918 1 98.94 100 VAL A O 1
ATOM 785 N N . MET A 1 101 ? 2.107 -4.715 -2.891 1 98.94 101 MET A N 1
ATOM 786 C CA . MET A 1 101 ? 0.797 -5.203 -3.311 1 98.94 101 MET A CA 1
ATOM 787 C C . MET A 1 101 ? 0.003 -4.105 -4.008 1 98.94 101 MET A C 1
ATOM 789 O O . MET A 1 101 ? -0.63 -4.348 -5.035 1 98.94 101 MET A O 1
ATOM 793 N N . GLY A 1 102 ? 0.038 -2.906 -3.432 1 98.94 102 GLY A N 1
ATOM 794 C CA . GLY A 1 102 ? -0.657 -1.787 -4.047 1 98.94 102 GLY A CA 1
ATOM 795 C C . GLY A 1 102 ? -0.179 -1.487 -5.453 1 98.94 102 GLY A C 1
ATOM 796 O O . GLY A 1 102 ? -0.99 -1.309 -6.367 1 98.94 102 GLY A O 1
ATOM 797 N N . ASN A 1 103 ? 1.141 -1.4 -5.602 1 98.94 103 ASN A N 1
ATOM 798 C CA . ASN A 1 103 ? 1.714 -1.157 -6.922 1 98.94 103 ASN A CA 1
ATOM 799 C C . ASN A 1 103 ? 1.314 -2.244 -7.914 1 98.94 103 ASN A C 1
ATOM 801 O O . ASN A 1 103 ? 0.984 -1.947 -9.062 1 98.94 103 ASN A O 1
ATOM 805 N N . LEU A 1 104 ? 1.379 -3.506 -7.48 1 99 104 LEU A N 1
ATOM 806 C CA . LEU A 1 104 ? 1.025 -4.621 -8.352 1 99 104 LEU A CA 1
ATOM 807 C C . LEU A 1 104 ? -0.411 -4.492 -8.844 1 99 104 LEU A C 1
ATOM 809 O O . LEU A 1 104 ? -0.668 -4.586 -10.047 1 99 104 LEU A O 1
ATOM 813 N N . MET A 1 105 ? -1.33 -4.27 -7.945 1 98.94 105 MET A N 1
ATOM 814 C CA . MET A 1 105 ? -2.746 -4.207 -8.289 1 98.94 105 MET A CA 1
ATOM 815 C C . MET A 1 105 ? -3.031 -3.025 -9.211 1 98.94 105 MET A C 1
ATOM 817 O O . MET A 1 105 ? -3.789 -3.152 -10.172 1 98.94 105 MET A O 1
ATOM 821 N N . LEU A 1 106 ? -2.439 -1.914 -8.93 1 98.94 106 LEU A N 1
ATOM 822 C CA . LEU A 1 106 ? -2.693 -0.732 -9.75 1 98.94 106 LEU A CA 1
ATOM 823 C C . LEU A 1 106 ? -2.102 -0.898 -11.148 1 98.94 106 LEU A C 1
ATOM 825 O O . LEU A 1 106 ? -2.736 -0.54 -12.141 1 98.94 106 LEU A O 1
ATOM 829 N N . ALA A 1 107 ? -0.871 -1.398 -11.227 1 98.88 107 ALA A N 1
ATOM 830 C CA . ALA A 1 107 ? -0.243 -1.665 -12.523 1 98.88 107 ALA A CA 1
ATOM 831 C C . ALA A 1 107 ? -1.072 -2.65 -13.344 1 98.88 107 ALA A C 1
ATOM 833 O O . ALA A 1 107 ? -1.25 -2.467 -14.547 1 98.88 107 ALA A O 1
ATOM 834 N N . ALA A 1 108 ? -1.566 -3.688 -12.703 1 98.94 108 ALA A N 1
ATOM 835 C CA . ALA A 1 108 ? -2.428 -4.648 -13.391 1 98.94 108 ALA A CA 1
ATOM 836 C C . ALA A 1 108 ? -3.652 -3.961 -13.984 1 98.94 108 ALA A C 1
ATOM 838 O O . ALA A 1 108 ? -3.953 -4.137 -15.172 1 98.94 108 ALA A O 1
ATOM 839 N N . HIS A 1 109 ? -4.281 -3.189 -13.203 1 98.81 109 HIS A N 1
ATOM 840 C CA . HIS A 1 109 ? -5.469 -2.467 -13.656 1 98.81 109 HIS A CA 1
ATOM 841 C C . HIS A 1 109 ? -5.145 -1.564 -14.844 1 98.81 109 HIS A C 1
ATOM 843 O O . HIS A 1 109 ? -5.906 -1.508 -15.812 1 98.81 109 HIS A O 1
ATOM 849 N N . ASP A 1 110 ? -4.039 -0.867 -14.789 1 98.62 110 ASP A N 1
ATOM 850 C CA . ASP A 1 110 ? -3.596 0.025 -15.859 1 98.62 110 ASP A CA 1
ATOM 851 C C . ASP A 1 110 ? -3.398 -0.738 -17.172 1 98.62 110 ASP A C 1
ATOM 853 O O . ASP A 1 110 ? -3.652 -0.203 -18.25 1 98.62 110 ASP A O 1
ATOM 857 N N . LEU A 1 111 ? -3.008 -1.969 -17.047 1 98.56 111 LEU A N 1
ATOM 858 C CA . LEU A 1 111 ? -2.658 -2.762 -18.219 1 98.56 111 LEU A CA 1
ATOM 859 C C . LEU A 1 111 ? -3.828 -3.641 -18.656 1 98.56 111 LEU A C 1
ATOM 861 O O . LEU A 1 111 ? -3.666 -4.535 -19.484 1 98.56 111 LEU A O 1
ATOM 865 N N . GLY A 1 112 ? -4.965 -3.424 -18.031 1 98.12 112 GLY A N 1
ATOM 866 C CA . GLY A 1 112 ? -6.176 -4.125 -18.438 1 98.12 112 GLY A CA 1
ATOM 867 C C . GLY A 1 112 ? -6.27 -5.527 -17.875 1 98.12 112 GLY A C 1
ATOM 868 O O . GLY A 1 112 ? -6.98 -6.379 -18.406 1 98.12 112 GLY A O 1
ATOM 869 N N . ILE A 1 113 ? -5.504 -5.816 -16.891 1 98.81 113 ILE A N 1
ATOM 870 C CA . ILE A 1 113 ? -5.504 -7.109 -16.219 1 98.81 113 ILE A CA 1
ATOM 871 C C . ILE A 1 113 ? -6.246 -7 -14.891 1 98.81 113 ILE A C 1
ATOM 873 O O . ILE A 1 113 ? -6.008 -6.074 -14.109 1 98.81 113 ILE A O 1
ATOM 877 N N . GLY A 1 114 ? -7.238 -7.941 -14.602 1 98.81 114 GLY A N 1
ATOM 878 C CA . GLY A 1 114 ? -7.875 -8.023 -13.297 1 98.81 114 GLY A CA 1
ATOM 879 C C . GLY A 1 114 ? -6.945 -8.523 -12.203 1 98.81 114 GLY A C 1
ATOM 880 O O . GLY A 1 114 ? -6.051 -9.328 -12.469 1 98.81 114 GLY A O 1
ATOM 881 N N . SER A 1 115 ? -7.203 -8.086 -11.016 1 98.94 115 SER A N 1
ATOM 882 C CA . SER A 1 115 ? -6.41 -8.531 -9.875 1 98.94 115 SER A CA 1
ATOM 883 C C . SER A 1 115 ? -7.223 -8.5 -8.586 1 98.94 115 SER A C 1
ATOM 885 O O . SER A 1 115 ? -8.305 -7.906 -8.547 1 98.94 115 SER A O 1
ATOM 887 N N . CYS A 1 116 ? -6.707 -9.148 -7.594 1 98.88 116 CYS A N 1
ATOM 888 C CA . CYS A 1 116 ? -7.281 -9.148 -6.254 1 98.88 116 CYS A CA 1
ATOM 889 C C . CYS A 1 116 ? -6.242 -9.539 -5.211 1 98.88 116 CYS A C 1
ATOM 891 O O . CYS A 1 116 ? -5.402 -10.406 -5.461 1 98.88 116 CYS A O 1
ATOM 893 N N . TRP A 1 117 ? -6.266 -8.844 -4.098 1 98.94 117 TRP A N 1
ATOM 894 C CA . TRP A 1 117 ? -5.473 -9.234 -2.938 1 98.94 117 TRP A CA 1
ATOM 895 C C . TRP A 1 117 ? -6.129 -10.398 -2.197 1 98.94 117 TRP A C 1
ATOM 897 O O . TRP A 1 117 ? -7.246 -10.273 -1.693 1 98.94 117 TRP A O 1
ATOM 907 N N . ILE A 1 118 ? -5.422 -11.523 -2.117 1 98.88 118 ILE A N 1
ATOM 908 C CA . ILE A 1 118 ? -5.871 -12.664 -1.322 1 98.88 118 ILE A CA 1
ATOM 909 C C . ILE A 1 118 ? -4.98 -12.812 -0.093 1 98.88 118 ILE A C 1
ATOM 911 O O . ILE A 1 118 ? -3.76 -12.938 -0.214 1 98.88 118 ILE A O 1
ATOM 915 N N . HIS A 1 119 ? -5.59 -12.875 1.099 1 98.62 119 HIS A N 1
ATOM 916 C CA . HIS A 1 119 ? -4.867 -13.008 2.357 1 98.62 119 HIS A CA 1
ATOM 917 C C . HIS A 1 119 ? -4.488 -14.461 2.623 1 98.62 119 HIS A C 1
ATOM 919 O O . HIS A 1 119 ? -4.461 -15.281 1.702 1 98.62 119 HIS A O 1
ATOM 925 N N . ARG A 1 120 ? -3.873 -14.711 3.779 1 98.62 120 ARG A N 1
ATOM 926 C CA . ARG A 1 120 ? -3.482 -16 4.348 1 98.62 120 ARG A CA 1
ATOM 927 C C . ARG A 1 120 ? -2.131 -16.453 3.805 1 98.62 120 ARG A C 1
ATOM 929 O O . ARG A 1 120 ? -1.79 -17.625 3.879 1 98.62 120 ARG A O 1
ATOM 936 N N . ALA A 1 121 ? -1.431 -15.555 3.117 1 98.81 121 ALA A N 1
ATOM 937 C CA . ALA A 1 121 ? -0.055 -15.859 2.73 1 98.81 121 ALA A CA 1
ATOM 938 C C . ALA A 1 121 ? 0.828 -16.062 3.959 1 98.81 121 ALA A C 1
ATOM 940 O O . ALA A 1 121 ? 1.74 -16.891 3.945 1 98.81 121 ALA A O 1
ATOM 941 N N . LYS A 1 122 ? 0.58 -15.203 5.004 1 98.62 122 LYS A N 1
ATOM 942 C CA . LYS A 1 122 ? 1.352 -15.336 6.234 1 98.62 122 LYS A CA 1
ATOM 943 C C . LYS A 1 122 ? 1.262 -16.75 6.793 1 98.62 122 LYS A C 1
ATOM 945 O O . LYS A 1 122 ? 2.283 -17.406 7 1 98.62 122 LYS A O 1
AT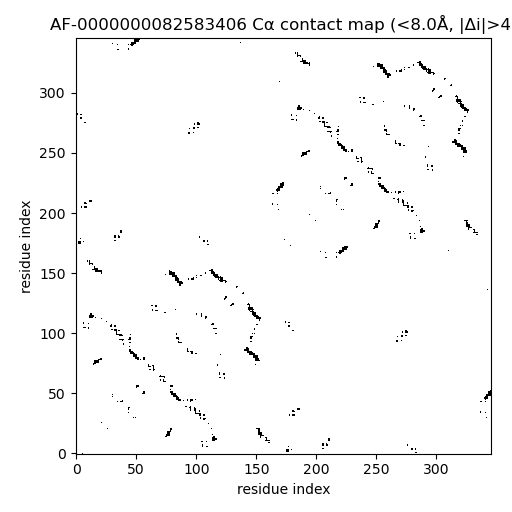OM 950 N N . GLU A 1 123 ? 0.08 -17.219 6.949 1 98.62 123 GLU A N 1
ATOM 951 C CA . GLU A 1 123 ? -0.143 -18.562 7.477 1 98.62 123 GLU A CA 1
ATOM 952 C C . GLU A 1 123 ? 0.438 -19.625 6.547 1 98.62 123 GLU A C 1
ATOM 954 O O . GLU A 1 123 ? 1.02 -20.609 7.008 1 98.62 123 GLU A O 1
ATOM 959 N N . GLU A 1 124 ? 0.256 -19.453 5.258 1 98.62 124 GLU A N 1
ATOM 960 C CA . GLU A 1 124 ? 0.746 -20.406 4.273 1 98.62 124 GLU A CA 1
ATOM 961 C C . GLU A 1 124 ? 2.258 -20.578 4.379 1 98.62 124 GLU A C 1
ATOM 963 O O . GLU A 1 124 ? 2.758 -21.703 4.375 1 98.62 124 GLU A O 1
ATOM 968 N N . PHE A 1 125 ? 2.957 -19.5 4.594 1 98.56 125 PHE A N 1
ATOM 969 C CA . PHE A 1 125 ? 4.41 -19.562 4.512 1 98.56 125 PHE A CA 1
ATOM 970 C C . PHE A 1 125 ? 5.02 -19.844 5.879 1 98.56 125 PHE A C 1
ATOM 972 O O . PHE A 1 125 ? 6.238 -20 6.004 1 98.56 125 PHE A O 1
ATOM 979 N N . GLU A 1 126 ? 4.191 -19.891 6.863 1 97.94 126 GLU A N 1
ATOM 980 C CA . GLU A 1 126 ? 4.609 -20.406 8.164 1 97.94 126 GLU A CA 1
ATOM 981 C C . GLU A 1 126 ? 4.543 -21.938 8.195 1 97.94 126 GLU A C 1
ATOM 983 O O . GLU A 1 126 ? 5.141 -22.562 9.07 1 97.94 126 GLU A O 1
ATOM 988 N N . ARG A 1 127 ? 3.844 -22.516 7.266 1 97.69 127 ARG A N 1
ATOM 989 C CA . ARG A 1 127 ? 3.707 -23.953 7.168 1 97.69 127 ARG A CA 1
ATOM 990 C C . ARG A 1 127 ? 4.871 -24.562 6.395 1 97.69 127 ARG A C 1
ATOM 992 O O . ARG A 1 127 ? 5.574 -23.859 5.664 1 97.69 127 ARG A O 1
ATOM 999 N N . PRO A 1 128 ? 5.023 -25.906 6.539 1 97.5 128 PRO A N 1
ATOM 1000 C CA . PRO A 1 128 ? 6.117 -26.578 5.836 1 97.5 128 PRO A CA 1
ATOM 1001 C C . PRO A 1 128 ? 6.023 -26.422 4.32 1 97.5 128 PRO A C 1
ATOM 1003 O O . PRO A 1 128 ? 7.051 -26.312 3.645 1 97.5 128 PRO A O 1
ATOM 1006 N N . GLU A 1 129 ? 4.844 -26.375 3.775 1 97.5 129 GLU A N 1
ATOM 1007 C CA . GLU A 1 129 ? 4.652 -26.266 2.334 1 97.5 129 GLU A CA 1
ATOM 1008 C C . GLU A 1 129 ? 5.199 -24.938 1.81 1 97.5 129 GLU A C 1
ATOM 1010 O O . GLU A 1 129 ? 5.867 -24.891 0.773 1 97.5 129 GLU A O 1
ATOM 1015 N N . GLY A 1 130 ? 4.879 -23.844 2.508 1 97.44 130 GLY A N 1
ATOM 1016 C CA . GLY A 1 130 ? 5.398 -22.531 2.127 1 97.44 130 GLY A CA 1
ATOM 1017 C C . GLY A 1 130 ? 6.91 -22.438 2.219 1 97.44 130 GLY A C 1
ATOM 1018 O O . GLY A 1 130 ? 7.559 -21.891 1.326 1 97.44 130 GLY A O 1
ATOM 1019 N N . LYS A 1 131 ? 7.449 -23.031 3.299 1 97.5 131 LYS A N 1
ATOM 1020 C CA . LYS A 1 131 ? 8.898 -23.047 3.484 1 97.5 131 LYS A CA 1
ATOM 1021 C C . LYS A 1 131 ? 9.586 -23.844 2.377 1 97.5 131 LYS A C 1
ATOM 1023 O O . LYS A 1 131 ? 10.68 -23.484 1.944 1 97.5 131 LYS A O 1
ATOM 1028 N N . ALA A 1 132 ? 8.938 -24.859 1.958 1 97.94 132 ALA A N 1
ATOM 1029 C CA . ALA A 1 132 ? 9.492 -25.703 0.893 1 97.94 132 ALA A CA 1
ATOM 1030 C C . ALA A 1 132 ? 9.562 -24.938 -0.424 1 97.94 132 ALA A C 1
ATOM 1032 O O . ALA A 1 132 ? 10.484 -25.141 -1.218 1 97.94 132 ALA A O 1
ATOM 1033 N N . ILE A 1 133 ? 8.586 -24.078 -0.686 1 98.06 133 ILE A N 1
ATOM 1034 C CA . ILE A 1 133 ? 8.602 -23.25 -1.887 1 98.06 133 ILE A CA 1
ATOM 1035 C C . ILE A 1 133 ? 9.828 -22.344 -1.87 1 98.06 133 ILE A C 1
ATOM 1037 O O . ILE A 1 133 ? 10.562 -22.25 -2.859 1 98.06 133 ILE A O 1
ATOM 1041 N N . LEU A 1 134 ? 10.086 -21.672 -0.738 1 98.38 134 LEU A N 1
ATOM 1042 C CA . LEU A 1 134 ? 11.25 -20.797 -0.606 1 98.38 134 LEU A CA 1
ATOM 1043 C C . LEU A 1 134 ? 12.547 -21.562 -0.804 1 98.38 134 LEU A C 1
ATOM 1045 O O . LEU A 1 134 ? 13.445 -21.109 -1.516 1 98.38 134 LEU A O 1
ATOM 1049 N N . LYS A 1 135 ? 12.562 -22.766 -0.223 1 97.94 135 LYS A N 1
ATOM 1050 C CA . LYS A 1 135 ? 13.75 -23.594 -0.347 1 97.94 135 LYS A CA 1
ATOM 1051 C C . LYS A 1 135 ? 13.992 -24 -1.801 1 97.94 135 LYS A C 1
ATOM 1053 O O . LYS A 1 135 ? 15.141 -24 -2.262 1 97.94 135 LYS A O 1
ATOM 1058 N N . SER A 1 136 ? 12.953 -24.281 -2.482 1 97.75 136 SER A N 1
ATOM 1059 C CA . SER A 1 136 ? 13.078 -24.703 -3.871 1 97.75 136 SER A CA 1
ATOM 1060 C C . SER A 1 136 ? 13.625 -23.594 -4.754 1 97.75 136 SER A C 1
ATOM 1062 O O . SER A 1 136 ? 14.156 -23.844 -5.832 1 97.75 136 SER A O 1
ATOM 1064 N N . LEU A 1 137 ? 13.508 -22.359 -4.32 1 98 137 LEU A N 1
ATOM 1065 C CA . LEU A 1 137 ? 13.969 -21.188 -5.066 1 98 137 LEU A CA 1
ATOM 1066 C C . LEU A 1 137 ? 15.289 -20.672 -4.508 1 98 137 LEU A C 1
ATOM 1068 O O . LEU A 1 137 ? 15.766 -19.609 -4.906 1 98 137 LEU A O 1
ATOM 1072 N N . ASP A 1 138 ? 15.836 -21.375 -3.523 1 97.81 138 ASP A N 1
ATOM 1073 C CA . ASP A 1 138 ? 17.078 -21.031 -2.859 1 97.81 138 ASP A CA 1
ATOM 1074 C C . ASP A 1 138 ? 16.969 -19.672 -2.152 1 97.81 138 ASP A C 1
ATOM 1076 O O . ASP A 1 138 ? 17.906 -18.875 -2.176 1 97.81 138 ASP A O 1
ATOM 1080 N N . ILE A 1 139 ? 15.766 -19.422 -1.689 1 97.5 139 ILE A N 1
ATOM 1081 C CA . ILE A 1 139 ? 15.57 -18.219 -0.901 1 97.5 139 ILE A CA 1
ATOM 1082 C C . ILE A 1 139 ? 15.898 -18.484 0.563 1 97.5 139 ILE A C 1
ATOM 1084 O O . ILE A 1 139 ? 15.266 -19.328 1.204 1 97.5 139 ILE A O 1
ATOM 1088 N N . GLU A 1 140 ? 16.875 -17.766 1.006 1 94.5 140 GLU A N 1
ATOM 1089 C CA . GLU A 1 140 ? 17.328 -17.922 2.385 1 94.5 140 GLU A CA 1
ATOM 1090 C C . GLU A 1 140 ? 16.797 -16.781 3.266 1 94.5 140 GLU A C 1
ATOM 1092 O O . GLU A 1 140 ? 16.484 -15.703 2.77 1 94.5 140 GLU A O 1
ATOM 1097 N N . GLY A 1 141 ? 16.719 -17 4.465 1 95 141 GLY A N 1
ATOM 1098 C CA . GLY A 1 141 ? 16.234 -16 5.402 1 95 141 GLY A CA 1
ATOM 1099 C C . GLY A 1 141 ? 14.836 -16.281 5.918 1 95 141 GLY A C 1
ATOM 1100 O O . GLY A 1 141 ? 14.273 -17.344 5.652 1 95 141 GLY A O 1
ATOM 1101 N N . GLU A 1 142 ? 14.336 -15.398 6.75 1 97.06 142 GLU A N 1
ATOM 1102 C CA . GLU A 1 142 ? 13 -15.508 7.34 1 97.06 142 GLU A CA 1
ATOM 1103 C C . GLU A 1 142 ? 12.039 -14.5 6.719 1 97.06 142 GLU A C 1
ATOM 1105 O O . GLU A 1 142 ? 12.242 -13.289 6.836 1 97.06 142 GLU A O 1
ATOM 1110 N N . TYR A 1 143 ? 11.016 -15.07 6.113 1 98.5 143 TYR A N 1
ATOM 1111 C CA . TYR A 1 143 ? 10.07 -14.203 5.422 1 98.5 143 TYR A CA 1
ATOM 1112 C C . TYR A 1 143 ? 8.656 -14.414 5.957 1 98.5 143 TYR A C 1
ATOM 1114 O O . TYR A 1 143 ? 8.281 -15.523 6.344 1 98.5 143 TYR A O 1
ATOM 1122 N N . GLU A 1 144 ? 7.957 -13.367 5.996 1 98.81 144 GLU A N 1
ATOM 1123 C CA . GLU A 1 144 ? 6.52 -13.414 6.246 1 98.81 144 GLU A CA 1
ATOM 1124 C C . GLU A 1 144 ? 5.727 -13.195 4.961 1 98.81 144 GLU A C 1
ATOM 1126 O O . GLU A 1 144 ? 6.062 -12.32 4.16 1 98.81 144 GLU A O 1
ATOM 1131 N N . GLY A 1 145 ? 4.805 -14.109 4.703 1 98.88 145 GLY A N 1
ATOM 1132 C CA . GLY A 1 145 ? 3.883 -13.836 3.609 1 98.88 145 GLY A CA 1
ATOM 1133 C C . GLY A 1 145 ? 3.018 -12.617 3.85 1 98.88 145 GLY A C 1
ATOM 1134 O O . GLY A 1 145 ? 2.361 -12.508 4.891 1 98.88 145 GLY A O 1
ATOM 1135 N N . ILE A 1 146 ? 2.982 -11.703 2.895 1 98.94 146 ILE A N 1
ATOM 1136 C CA . ILE A 1 146 ? 2.191 -10.484 2.99 1 98.94 146 ILE A CA 1
ATOM 1137 C C . ILE A 1 146 ? 0.823 -10.703 2.352 1 98.94 146 ILE A C 1
ATOM 1139 O O . ILE A 1 146 ? -0.209 -10.43 2.971 1 98.94 146 ILE A O 1
ATOM 1143 N N . GLY A 1 147 ? 0.856 -11.172 1.129 1 98.88 147 GLY A N 1
ATOM 1144 C CA . GLY A 1 147 ? -0.378 -11.43 0.406 1 98.88 147 GLY A CA 1
ATOM 1145 C C . GLY A 1 147 ? -0.149 -12.039 -0.964 1 98.88 147 GLY A C 1
ATOM 1146 O O . GLY A 1 147 ? 0.995 -12.188 -1.4 1 98.88 147 GLY A O 1
ATOM 1147 N N . HIS A 1 148 ? -1.209 -12.531 -1.565 1 98.94 148 HIS A N 1
ATOM 1148 C CA . HIS A 1 148 ? -1.242 -12.953 -2.961 1 98.94 148 HIS A CA 1
ATOM 1149 C C . HIS A 1 148 ? -1.923 -11.914 -3.838 1 98.94 148 HIS A C 1
ATOM 1151 O O . HIS A 1 148 ? -3.041 -11.484 -3.545 1 98.94 148 HIS A O 1
ATOM 1157 N N . CYS A 1 149 ? -1.244 -11.445 -4.809 1 99 149 CYS A N 1
ATOM 1158 C CA . CYS A 1 149 ? -1.894 -10.703 -5.879 1 99 149 CYS A CA 1
ATOM 1159 C C . CYS A 1 149 ? -2.248 -11.625 -7.043 1 99 149 CYS A C 1
ATOM 1161 O O . CYS A 1 149 ? -1.376 -12 -7.828 1 99 149 CYS A O 1
ATOM 1163 N N . ILE A 1 150 ? -3.496 -11.977 -7.168 1 99 150 ILE A N 1
ATOM 1164 C CA . ILE A 1 150 ? -3.896 -12.875 -8.242 1 99 150 ILE A CA 1
ATOM 1165 C C . ILE A 1 150 ? -4.246 -12.07 -9.492 1 99 150 ILE A C 1
ATOM 1167 O O . ILE A 1 150 ? -4.801 -10.969 -9.391 1 99 150 ILE A O 1
ATOM 1171 N N . LEU A 1 151 ? -3.887 -12.578 -10.664 1 98.94 151 LEU A N 1
ATOM 1172 C CA . LEU A 1 151 ? -4.035 -11.852 -11.922 1 98.94 151 LEU A CA 1
ATOM 1173 C C . LEU A 1 151 ? -4.766 -12.695 -12.961 1 98.94 151 LEU A C 1
ATOM 1175 O O . LEU A 1 151 ? -4.543 -13.906 -13.047 1 98.94 151 LEU A O 1
ATOM 1179 N N . GLY A 1 152 ? -5.5 -12.055 -13.789 1 98.94 152 GLY A N 1
ATOM 1180 C CA . GLY A 1 152 ? -6.16 -12.656 -14.938 1 98.94 152 GLY A CA 1
ATOM 1181 C C . GLY A 1 152 ? -7.078 -11.695 -15.672 1 98.94 152 GLY A C 1
ATOM 1182 O O . GLY A 1 152 ? -7.344 -10.594 -15.188 1 98.94 152 GLY A O 1
ATOM 1183 N N . TYR A 1 153 ? -7.496 -12.109 -16.828 1 98.88 153 TYR A N 1
ATOM 1184 C CA . TYR A 1 153 ? -8.516 -11.336 -17.516 1 98.88 153 TYR A CA 1
ATOM 1185 C C . TYR A 1 153 ? -9.875 -11.492 -16.844 1 98.88 153 TYR A C 1
ATOM 1187 O O . TYR A 1 153 ? -10.336 -12.609 -16.609 1 98.88 153 TYR A O 1
ATOM 1195 N N . ALA A 1 154 ? -10.453 -10.398 -16.547 1 98.69 154 ALA A N 1
ATOM 1196 C CA . ALA A 1 154 ? -11.758 -10.422 -15.883 1 98.69 154 ALA A CA 1
ATOM 1197 C C . ALA A 1 154 ? -12.812 -11.086 -16.766 1 98.69 154 ALA A C 1
ATOM 1199 O O . ALA A 1 154 ? -12.836 -10.867 -17.984 1 98.69 154 ALA A O 1
ATOM 1200 N N . GLU A 1 155 ? -13.57 -11.844 -16.156 1 98.12 155 GLU A N 1
ATOM 1201 C CA . GLU A 1 155 ? -14.734 -12.406 -16.828 1 98.12 155 GLU A CA 1
ATOM 1202 C C . GLU A 1 155 ? -16.016 -11.68 -16.406 1 98.12 155 GLU A C 1
ATOM 1204 O O . GLU A 1 155 ? -16.344 -11.609 -15.227 1 98.12 155 GLU A O 1
ATOM 1209 N N . GLY A 1 156 ? -16.672 -11.062 -17.406 1 95.75 156 GLY A N 1
ATOM 1210 C CA . GLY A 1 156 ? -17.922 -10.367 -17.125 1 95.75 156 GLY A CA 1
ATOM 1211 C C . GLY A 1 156 ? -17.734 -8.883 -16.844 1 95.75 156 GLY A C 1
ATOM 1212 O O . GLY A 1 156 ? -16.688 -8.312 -17.203 1 95.75 156 GLY A O 1
ATOM 1213 N N . GLU A 1 157 ? -18.766 -8.32 -16.297 1 94.81 157 GLU A N 1
ATOM 1214 C CA . GLU A 1 157 ? -18.734 -6.895 -15.992 1 94.81 157 GLU A CA 1
ATOM 1215 C C . GLU A 1 157 ? -17.891 -6.617 -14.75 1 94.81 157 GLU A C 1
ATOM 1217 O O . GLU A 1 157 ? -17.891 -7.402 -13.805 1 94.81 157 GLU A O 1
ATOM 1222 N N . LEU A 1 158 ? -17.234 -5.551 -14.789 1 94.12 158 LEU A N 1
ATOM 1223 C CA . LEU A 1 158 ? -16.453 -5.145 -13.625 1 94.12 158 LEU A CA 1
ATOM 1224 C C . LEU A 1 158 ? -17.359 -4.734 -12.469 1 94.12 158 LEU A C 1
ATOM 1226 O O . LEU A 1 158 ? -18.406 -4.125 -12.68 1 94.12 158 LEU A O 1
ATOM 1230 N N . PRO A 1 159 ? -16.906 -5.031 -11.273 1 96.12 159 PRO A N 1
ATOM 1231 C CA . PRO A 1 159 ? -17.688 -4.598 -10.117 1 96.12 159 PRO A CA 1
ATOM 1232 C C . PRO A 1 159 ? -17.828 -3.08 -10.031 1 96.12 159 PRO A C 1
ATOM 1234 O O . PRO A 1 159 ? -16.984 -2.348 -10.562 1 96.12 159 PRO A O 1
ATOM 1237 N N . LYS A 1 160 ? -18.906 -2.646 -9.398 1 93.75 160 LYS A N 1
ATOM 1238 C CA . LYS A 1 160 ? -19.109 -1.222 -9.141 1 93.75 160 LYS A CA 1
ATOM 1239 C C . LYS A 1 160 ? -18.453 -0.807 -7.824 1 93.75 160 LYS A C 1
ATOM 1241 O O . LYS A 1 160 ? -18.375 -1.605 -6.887 1 93.75 160 LYS A O 1
ATOM 1246 N N . ALA A 1 161 ? -18.031 0.402 -7.809 1 92.81 161 ALA A N 1
ATOM 1247 C CA . ALA A 1 161 ? -17.438 0.907 -6.57 1 92.81 161 ALA A CA 1
ATOM 1248 C C . ALA A 1 161 ? -18.5 1.06 -5.48 1 92.81 161 ALA A C 1
ATOM 1250 O O . ALA A 1 161 ? -19.578 1.608 -5.723 1 92.81 161 ALA A O 1
ATOM 1251 N N . SER A 1 162 ? -18.172 0.526 -4.344 1 94.62 162 SER A N 1
ATOM 1252 C CA . SER A 1 162 ? -19 0.879 -3.191 1 94.62 162 SER A CA 1
ATOM 1253 C C . SER A 1 162 ? -18.812 2.346 -2.811 1 94.62 162 SER A C 1
ATOM 1255 O O . SER A 1 162 ? -17.766 2.934 -3.074 1 94.62 162 SER A O 1
ATOM 1257 N N . PRO A 1 163 ? -19.844 2.936 -2.256 1 96.88 163 PRO A N 1
ATOM 1258 C CA . PRO A 1 163 ? -19.641 4.312 -1.796 1 96.88 163 PRO A CA 1
ATOM 1259 C C . PRO A 1 163 ? -18.562 4.426 -0.729 1 96.88 163 PRO A C 1
ATOM 1261 O O . PRO A 1 163 ? -18.375 3.506 0.073 1 96.88 163 PRO A O 1
ATOM 1264 N N . ARG A 1 164 ? -17.828 5.512 -0.73 1 97.62 164 ARG A N 1
ATOM 1265 C CA . ARG A 1 164 ? -16.906 5.812 0.358 1 97.62 164 ARG A CA 1
ATOM 1266 C C . ARG A 1 164 ? -17.656 6.215 1.621 1 97.62 164 ARG A C 1
ATOM 1268 O O . ARG A 1 164 ? -18.672 6.914 1.549 1 97.62 164 ARG A O 1
ATOM 1275 N N . LYS A 1 165 ? -17.172 5.867 2.734 1 97.12 165 LYS A N 1
ATOM 1276 C CA . LYS A 1 165 ? -17.844 6.227 3.98 1 97.12 165 LYS A CA 1
ATOM 1277 C C . LYS A 1 165 ? -17.75 7.73 4.238 1 97.12 165 LYS A C 1
ATOM 1279 O O . LYS A 1 165 ? -16.797 8.383 3.807 1 97.12 165 LYS A O 1
ATOM 1284 N N . GLU A 1 166 ? -18.688 8.406 4.918 1 92.44 166 GLU A N 1
ATOM 1285 C CA . GLU A 1 166 ? -18.766 9.836 5.184 1 92.44 166 GLU A CA 1
ATOM 1286 C C . GLU A 1 166 ? -17.609 10.281 6.086 1 92.44 166 GLU A C 1
ATOM 1288 O O . GLU A 1 166 ? -17.047 11.359 5.887 1 92.44 166 GLU A O 1
ATOM 1293 N N . ASN A 1 167 ? -17.172 9.562 7.086 1 95.56 167 ASN A N 1
ATOM 1294 C CA . ASN A 1 167 ? -16.172 9.945 8.086 1 95.56 167 ASN A CA 1
ATOM 1295 C C . ASN A 1 167 ? -14.812 9.336 7.781 1 95.56 167 ASN A C 1
ATOM 1297 O O . ASN A 1 167 ? -14.117 8.875 8.688 1 95.56 167 ASN A O 1
ATOM 1301 N N . TYR A 1 168 ? -14.477 9.508 6.414 1 98.38 168 TYR A N 1
ATOM 1302 C CA . TYR A 1 168 ? -13.18 8.992 5.992 1 98.38 168 TYR A CA 1
ATOM 1303 C C . TYR A 1 168 ? -12.086 10.023 6.219 1 98.38 168 TYR A C 1
ATOM 1305 O O . TYR A 1 168 ? -10.938 9.664 6.504 1 98.38 168 TYR A O 1
ATOM 1313 N N . VAL A 1 169 ? -12.469 11.328 6.082 1 98.75 169 VAL A N 1
ATOM 1314 C CA . VAL A 1 169 ? -11.469 12.391 6.023 1 98.75 169 VAL A CA 1
ATOM 1315 C C . VAL A 1 169 ? -11.836 13.5 6.996 1 98.75 169 VAL A C 1
ATOM 1317 O O . VAL A 1 169 ? -13 13.906 7.082 1 98.75 169 VAL A O 1
ATOM 1320 N N . TYR A 1 170 ? -10.883 13.945 7.711 1 98.75 170 TYR A N 1
ATOM 1321 C CA . TYR A 1 170 ? -10.984 15.07 8.633 1 98.75 170 TYR A CA 1
ATOM 1322 C C . TYR A 1 170 ? -9.9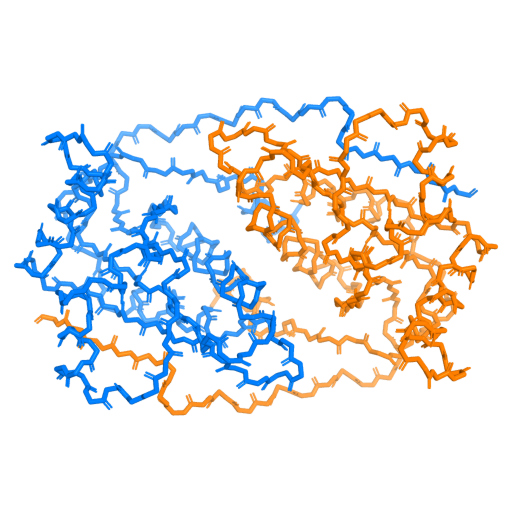45 16.141 8.312 1 98.75 170 TYR A C 1
ATOM 1324 O O . TYR A 1 170 ? -8.836 15.82 7.875 1 98.75 170 TYR A O 1
ATOM 1332 N N . TYR A 1 171 ? -10.344 17.391 8.555 1 98.38 171 TYR A N 1
ATOM 1333 C CA . TYR A 1 171 ? -9.438 18.484 8.219 1 98.38 171 TYR A CA 1
ATOM 1334 C C . TYR A 1 171 ? -9.125 19.328 9.445 1 98.38 171 TYR A C 1
ATOM 1336 O O . TYR A 1 171 ? -10.008 19.609 10.25 1 98.38 171 TYR A O 1
ATOM 1344 N N . ILE A 1 172 ? -7.906 19.594 9.625 1 98.56 172 ILE A N 1
ATOM 1345 C CA . ILE A 1 172 ? -7.445 20.594 10.594 1 98.56 172 ILE A CA 1
ATOM 1346 C C . ILE A 1 172 ? -6.656 21.688 9.875 1 98.56 172 ILE A C 1
ATOM 1348 O O . ILE A 1 172 ? -5.496 21.484 9.508 1 98.56 172 ILE A O 1
ATOM 1352 N N . GLU A 1 173 ? -7.285 22.891 9.781 1 97.38 173 GLU A N 1
ATOM 1353 C CA . GLU A 1 173 ? -6.746 23.938 8.914 1 97.38 173 GLU A CA 1
ATOM 1354 C C . GLU A 1 173 ? -6.289 25.141 9.727 1 97.38 173 GLU A C 1
ATOM 1356 O O . GLU A 1 173 ? -6.82 25.406 10.812 1 97.38 173 GLU A O 1
ATOM 1361 N N . MET B 1 1 ? 4.559 3.982 -23.047 1 71.56 1 MET B N 1
ATOM 1362 C CA . MET B 1 1 ? 4.484 3.492 -21.672 1 71.56 1 MET B CA 1
ATOM 1363 C C . MET B 1 1 ? 3.316 4.129 -20.922 1 71.56 1 MET B C 1
ATOM 1365 O O . MET B 1 1 ? 2.99 5.297 -21.156 1 71.56 1 MET B O 1
ATOM 1369 N N . SER B 1 2 ? 2.58 3.281 -20.219 1 90.38 2 SER B N 1
ATOM 1370 C CA . SER B 1 2 ? 1.419 3.766 -19.469 1 90.38 2 SER B CA 1
ATOM 1371 C C . SER B 1 2 ? 1.812 4.848 -18.484 1 90.38 2 SER B C 1
ATOM 1373 O O . SER B 1 2 ? 2.895 4.797 -17.891 1 90.38 2 SER B O 1
ATOM 1375 N N . GLU B 1 3 ? 1.117 5.973 -18.484 1 95.75 3 GLU B N 1
ATOM 1376 C CA . GLU B 1 3 ? 1.374 7.055 -17.531 1 95.75 3 GLU B CA 1
ATOM 1377 C C . GLU B 1 3 ? 1.367 6.551 -16.094 1 95.75 3 GLU B C 1
ATOM 1379 O O . GLU B 1 3 ? 2.143 7.023 -15.266 1 95.75 3 GLU B O 1
ATOM 1384 N N . VAL B 1 4 ? 0.567 5.562 -15.797 1 98.38 4 VAL B N 1
ATOM 1385 C CA . VAL B 1 4 ? 0.462 4.992 -14.461 1 98.38 4 VAL B CA 1
ATOM 1386 C C . VAL B 1 4 ? 1.774 4.309 -14.086 1 98.38 4 VAL B C 1
ATOM 1388 O O . VAL B 1 4 ? 2.35 4.586 -13.031 1 98.38 4 VAL B O 1
ATOM 1391 N N . ILE B 1 5 ? 2.318 3.475 -14.938 1 98.12 5 ILE B N 1
ATOM 1392 C CA . ILE B 1 5 ? 3.553 2.738 -14.688 1 98.12 5 ILE B CA 1
ATOM 1393 C C . ILE B 1 5 ? 4.723 3.715 -14.57 1 98.12 5 ILE B C 1
ATOM 1395 O O . ILE B 1 5 ? 5.574 3.568 -13.688 1 98.12 5 ILE B O 1
ATOM 1399 N N . LYS B 1 6 ? 4.711 4.672 -15.461 1 97.88 6 LYS B N 1
ATOM 1400 C CA . LYS B 1 6 ? 5.754 5.691 -15.398 1 97.88 6 LYS B CA 1
ATOM 1401 C C . LYS B 1 6 ? 5.762 6.395 -14.047 1 97.88 6 LYS B C 1
ATOM 1403 O O . LYS B 1 6 ? 6.82 6.605 -13.453 1 97.88 6 LYS B O 1
ATOM 1408 N N . LYS B 1 7 ? 4.602 6.777 -13.531 1 98.62 7 LYS B N 1
ATOM 1409 C CA . LYS B 1 7 ? 4.512 7.48 -12.258 1 98.62 7 LYS B CA 1
ATOM 1410 C C . LYS B 1 7 ? 4.895 6.566 -11.102 1 98.62 7 LYS B C 1
ATOM 1412 O O . LYS B 1 7 ? 5.516 7.016 -10.133 1 98.62 7 LYS B O 1
ATOM 1417 N N . ILE B 1 8 ? 4.547 5.289 -11.164 1 98.69 8 ILE B N 1
ATOM 1418 C CA . ILE B 1 8 ? 4.973 4.328 -10.148 1 98.69 8 ILE B CA 1
ATOM 1419 C C . ILE B 1 8 ? 6.5 4.266 -10.109 1 98.69 8 ILE B C 1
ATOM 1421 O O . ILE B 1 8 ? 7.098 4.328 -9.031 1 98.69 8 ILE B O 1
ATOM 1425 N N . GLU B 1 9 ? 7.125 4.234 -11.227 1 98.12 9 GLU 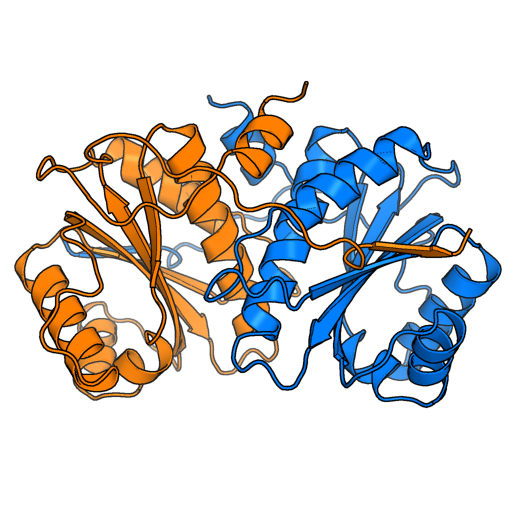B N 1
ATOM 1426 C CA . GLU B 1 9 ? 8.562 4.02 -11.305 1 98.12 9 GLU B CA 1
ATOM 1427 C C . GLU B 1 9 ? 9.336 5.293 -10.969 1 98.12 9 GLU B C 1
ATOM 1429 O O . GLU B 1 9 ? 10.508 5.234 -10.602 1 98.12 9 GLU B O 1
ATOM 1434 N N . THR B 1 10 ? 8.648 6.457 -11.102 1 98.12 10 THR B N 1
ATOM 1435 C CA . THR B 1 10 ? 9.383 7.703 -10.93 1 98.12 10 THR B CA 1
ATOM 1436 C C . THR B 1 10 ? 9.023 8.367 -9.602 1 98.12 10 THR B C 1
ATOM 1438 O O . THR B 1 10 ? 9.609 9.391 -9.234 1 98.12 10 THR B O 1
ATOM 1441 N N . ARG B 1 11 ? 8.07 7.832 -8.875 1 98.31 11 ARG B N 1
ATOM 1442 C CA . ARG B 1 11 ? 7.785 8.367 -7.551 1 98.31 11 ARG B CA 1
ATOM 1443 C C . ARG B 1 11 ? 9 8.258 -6.641 1 98.31 11 ARG B C 1
ATOM 1445 O O . ARG B 1 11 ? 9.688 7.227 -6.633 1 98.31 11 ARG B O 1
ATOM 1452 N N . ARG B 1 12 ? 9.289 9.336 -5.922 1 98.38 12 ARG B N 1
ATOM 1453 C CA . ARG B 1 12 ? 10.406 9.406 -4.984 1 98.38 12 ARG B CA 1
ATOM 1454 C C . ARG B 1 12 ? 9.969 10.031 -3.664 1 98.38 12 ARG B C 1
ATOM 1456 O O . ARG B 1 12 ? 9.055 10.859 -3.633 1 98.38 12 ARG B O 1
ATOM 1463 N N . SER B 1 13 ? 10.664 9.578 -2.641 1 98.62 13 SER B N 1
ATOM 1464 C CA . SER B 1 13 ? 10.5 10.281 -1.372 1 98.62 13 SER B CA 1
ATOM 1465 C C . SER B 1 13 ? 11.195 11.641 -1.396 1 98.62 13 SER B C 1
ATOM 1467 O O . SER B 1 13 ? 12.406 11.719 -1.634 1 98.62 13 SER B O 1
ATOM 1469 N N . ILE B 1 14 ? 10.414 12.672 -1.192 1 98.75 14 ILE B N 1
ATOM 1470 C CA . ILE B 1 14 ? 10.938 14.031 -1.186 1 98.75 14 ILE B CA 1
ATOM 1471 C C . ILE B 1 14 ? 11.164 14.492 0.253 1 98.75 14 ILE B C 1
ATOM 1473 O O . ILE B 1 14 ? 10.273 14.359 1.099 1 98.75 14 ILE B O 1
ATOM 1477 N N . ARG B 1 15 ? 12.336 15.078 0.542 1 98.56 15 ARG B N 1
ATOM 1478 C CA . ARG B 1 15 ? 12.672 15.414 1.922 1 98.56 15 ARG B CA 1
ATOM 1479 C C . ARG B 1 15 ? 13.25 16.828 2.02 1 98.56 15 ARG B C 1
ATOM 1481 O O . ARG B 1 15 ? 14.133 17.078 2.846 1 98.56 15 ARG B O 1
ATOM 1488 N N . LYS B 1 16 ? 12.898 17.594 1.145 1 98.69 16 LYS B N 1
ATOM 1489 C CA . LYS B 1 16 ? 13.156 19.031 1.125 1 98.69 16 LYS B CA 1
ATOM 1490 C C . LYS B 1 16 ? 12.039 19.781 0.401 1 98.69 16 LYS B C 1
ATOM 1492 O O . LYS B 1 16 ? 11.75 19.5 -0.767 1 98.69 16 LYS B O 1
ATOM 1497 N N . TYR B 1 17 ? 11.5 20.812 1.063 1 98.75 17 TYR B N 1
ATOM 1498 C CA . TYR B 1 17 ? 10.289 21.406 0.515 1 98.75 17 TYR B CA 1
ATOM 1499 C C . TYR B 1 17 ? 10.406 22.922 0.45 1 98.75 17 TYR B C 1
ATOM 1501 O O . TYR B 1 17 ? 11.055 23.547 1.298 1 98.75 17 TYR B O 1
ATOM 1509 N N . LYS B 1 18 ? 9.766 23.453 -0.575 1 98.5 18 LYS B N 1
ATOM 1510 C CA . LYS B 1 18 ? 9.516 24.891 -0.59 1 98.5 18 LYS B CA 1
ATOM 1511 C C . LYS B 1 18 ? 8.484 25.281 0.468 1 98.5 18 LYS B C 1
ATOM 1513 O O . LYS B 1 18 ? 7.656 24.453 0.87 1 98.5 18 LYS B O 1
ATOM 1518 N N . PRO B 1 19 ? 8.492 26.5 0.882 1 97.19 19 PRO B N 1
ATOM 1519 C CA . PRO B 1 19 ? 7.57 26.922 1.944 1 97.19 19 PRO B CA 1
ATOM 1520 C C . PRO B 1 19 ? 6.137 27.109 1.448 1 97.19 19 PRO B C 1
ATOM 1522 O O . PRO B 1 19 ? 5.215 27.234 2.254 1 97.19 19 PRO B O 1
ATOM 1525 N N . ASP B 1 20 ? 5.898 27.141 0.162 1 98.31 20 ASP B N 1
ATOM 1526 C CA . ASP B 1 20 ? 4.582 27.406 -0.41 1 98.31 20 ASP B CA 1
ATOM 1527 C C . ASP B 1 20 ? 3.578 26.328 0.003 1 98.31 20 ASP B C 1
ATOM 1529 O O . ASP B 1 20 ? 3.896 25.141 -0.006 1 98.31 20 ASP B O 1
ATOM 1533 N N . MET B 1 21 ? 2.408 26.812 0.352 1 98.75 21 MET B N 1
ATOM 1534 C CA . MET B 1 21 ? 1.329 25.891 0.683 1 98.75 21 MET B CA 1
ATOM 1535 C C . MET B 1 21 ? 0.801 25.188 -0.571 1 98.75 21 MET B C 1
ATOM 1537 O O . MET B 1 21 ? 0.824 25.766 -1.659 1 98.75 21 MET B O 1
ATOM 1541 N N . VAL B 1 22 ? 0.364 23.984 -0.385 1 98.81 22 VAL B N 1
ATOM 1542 C CA . VAL B 1 22 ? -0.319 23.266 -1.461 1 98.81 22 VAL B CA 1
ATOM 1543 C C . VAL B 1 22 ? -1.778 23.719 -1.529 1 98.81 22 VAL B C 1
ATOM 1545 O O . VAL B 1 22 ? -2.461 23.781 -0.505 1 98.81 22 VAL B O 1
ATOM 1548 N N . PRO B 1 23 ? -2.281 23.984 -2.66 1 98.75 23 PRO B N 1
ATOM 1549 C CA . PRO B 1 23 ? -3.684 24.406 -2.762 1 98.75 23 PRO B CA 1
ATOM 1550 C C . PRO B 1 23 ? -4.648 23.328 -2.25 1 98.75 23 PRO B C 1
ATOM 1552 O O . PRO B 1 23 ? -4.441 22.141 -2.486 1 98.75 23 PRO B O 1
ATOM 1555 N N . LYS B 1 24 ? -5.711 23.828 -1.632 1 98.44 24 LYS B N 1
ATOM 1556 C CA . LYS B 1 24 ? -6.688 22.922 -1.021 1 98.44 24 LYS B CA 1
ATOM 1557 C C . LYS B 1 24 ? -7.273 21.969 -2.053 1 98.44 24 LYS B C 1
ATOM 1559 O O . LYS B 1 24 ? -7.508 20.797 -1.753 1 98.44 24 LYS B O 1
ATOM 1564 N N . GLU B 1 25 ? -7.543 22.422 -3.244 1 98.44 25 GLU B N 1
ATOM 1565 C CA . GLU B 1 25 ? -8.133 21.594 -4.289 1 98.44 25 GLU B CA 1
ATOM 1566 C C . GLU B 1 25 ? -7.219 20.422 -4.645 1 98.44 25 GLU B C 1
ATOM 1568 O O . GLU B 1 25 ? -7.695 19.328 -4.941 1 98.44 25 GLU B O 1
ATOM 1573 N N . ILE B 1 26 ? -5.914 20.688 -4.652 1 98.75 26 ILE B N 1
ATOM 1574 C CA . ILE B 1 26 ? -4.938 19.641 -4.945 1 98.75 26 ILE B CA 1
ATOM 1575 C C . ILE B 1 26 ? -4.883 18.641 -3.783 1 98.75 26 ILE B C 1
ATOM 1577 O O . ILE B 1 26 ? -4.887 17.422 -3.998 1 98.75 26 ILE B O 1
ATOM 1581 N N . ILE B 1 27 ? -4.906 19.141 -2.531 1 98.94 27 ILE B N 1
ATOM 1582 C CA . ILE B 1 27 ? -4.918 18.297 -1.351 1 98.94 27 ILE B CA 1
ATOM 1583 C C . ILE B 1 27 ? -6.152 17.391 -1.379 1 98.94 27 ILE B C 1
ATOM 1585 O O . ILE B 1 27 ? -6.062 16.188 -1.112 1 98.94 27 ILE B O 1
ATOM 1589 N N . ASP B 1 28 ? -7.281 17.953 -1.782 1 98.69 28 ASP B N 1
ATOM 1590 C CA . ASP B 1 28 ? -8.531 17.203 -1.81 1 98.69 28 ASP B CA 1
ATOM 1591 C C . ASP B 1 28 ? -8.469 16.062 -2.82 1 98.69 28 ASP B C 1
ATOM 1593 O O . ASP B 1 28 ? -8.977 14.961 -2.566 1 98.69 28 ASP B O 1
ATOM 1597 N N . LYS B 1 29 ? -7.879 16.312 -3.947 1 98.75 29 LYS B N 1
ATOM 1598 C CA . LYS B 1 29 ? -7.715 15.266 -4.953 1 98.75 29 LYS B CA 1
ATOM 1599 C C . LYS B 1 29 ? -6.828 14.133 -4.434 1 98.75 29 LYS B C 1
ATOM 1601 O O . LYS B 1 29 ? -7.125 12.953 -4.641 1 98.75 29 LYS B O 1
ATOM 1606 N N . ILE B 1 30 ? -5.75 14.5 -3.768 1 98.88 30 ILE B N 1
ATOM 1607 C CA . ILE B 1 30 ? -4.824 13.523 -3.211 1 98.88 30 ILE B CA 1
ATOM 1608 C C . ILE B 1 30 ? -5.535 12.695 -2.141 1 98.88 30 ILE B C 1
ATOM 1610 O O . ILE B 1 30 ? -5.473 11.461 -2.158 1 98.88 30 ILE B O 1
ATOM 1614 N N . VAL B 1 31 ? -6.262 13.367 -1.265 1 98.94 31 VAL B N 1
ATOM 1615 C CA . VAL B 1 31 ? -6.977 12.719 -0.171 1 98.94 31 VAL B CA 1
ATOM 1616 C C . VAL B 1 31 ? -8.047 11.789 -0.732 1 98.94 31 VAL B C 1
ATOM 1618 O O . VAL B 1 31 ? -8.227 10.672 -0.25 1 98.94 31 VAL B O 1
ATOM 1621 N N . THR B 1 32 ? -8.734 12.242 -1.74 1 98.62 32 THR B N 1
ATOM 1622 C CA . THR B 1 32 ? -9.758 11.414 -2.365 1 98.62 32 THR B CA 1
ATOM 1623 C C . THR B 1 32 ? -9.148 10.133 -2.924 1 98.62 32 THR B C 1
ATOM 1625 O O . THR B 1 32 ? -9.703 9.047 -2.756 1 98.62 32 THR B O 1
ATOM 1628 N N . ALA B 1 33 ? -8.016 10.219 -3.578 1 98.81 33 ALA B N 1
ATOM 1629 C CA . ALA B 1 33 ? -7.324 9.039 -4.07 1 98.81 33 ALA B CA 1
ATOM 1630 C C . ALA B 1 33 ? -7.051 8.047 -2.938 1 98.81 33 ALA B C 1
ATOM 1632 O O . ALA B 1 33 ? -7.195 6.836 -3.111 1 98.81 33 ALA B O 1
ATOM 1633 N N . GLY B 1 34 ? -6.672 8.57 -1.78 1 98.94 34 GLY B N 1
ATOM 1634 C CA . GLY B 1 34 ? -6.441 7.734 -0.616 1 98.94 34 GLY B CA 1
ATOM 1635 C C . GLY B 1 34 ? -7.664 6.93 -0.21 1 98.94 34 GLY B C 1
ATOM 1636 O O . GLY B 1 34 ? -7.547 5.758 0.161 1 98.94 34 GLY B O 1
ATOM 1637 N N . THR B 1 35 ? -8.859 7.508 -0.333 1 98.81 35 THR B N 1
ATOM 1638 C CA . THR B 1 35 ? -10.086 6.875 0.127 1 98.81 35 THR B CA 1
ATOM 1639 C C . THR B 1 35 ? -10.484 5.727 -0.8 1 98.81 35 THR B C 1
ATOM 1641 O O . THR B 1 35 ? -11.336 4.91 -0.456 1 98.81 35 THR B O 1
ATOM 1644 N N . TYR B 1 36 ? -9.812 5.59 -1.926 1 98.69 36 TYR B N 1
ATOM 1645 C CA . TYR B 1 36 ? -10.156 4.539 -2.883 1 98.69 36 TYR B CA 1
ATOM 1646 C C . TYR B 1 36 ? -9.195 3.361 -2.762 1 98.69 36 TYR B C 1
ATOM 1648 O O . TYR B 1 36 ? -9.234 2.438 -3.58 1 98.69 36 TYR B O 1
ATOM 1656 N N . ALA B 1 37 ? -8.305 3.412 -1.755 1 98.75 37 ALA B N 1
ATOM 1657 C CA . ALA B 1 37 ? -7.457 2.25 -1.509 1 98.75 37 ALA B CA 1
ATOM 1658 C C . ALA B 1 37 ? -8.297 1.014 -1.197 1 98.75 37 ALA B C 1
ATOM 1660 O O . ALA B 1 37 ? -9.328 1.108 -0.528 1 98.75 37 ALA B O 1
ATOM 1661 N N . ALA B 1 38 ? -7.887 -0.142 -1.74 1 98.56 38 ALA B N 1
ATOM 1662 C CA . ALA B 1 38 ? -8.516 -1.398 -1.344 1 98.56 38 ALA B CA 1
ATOM 1663 C C . ALA B 1 38 ? -8.383 -1.627 0.16 1 98.56 38 ALA B C 1
ATOM 1665 O O . ALA B 1 38 ? -7.34 -1.339 0.749 1 98.56 38 ALA B O 1
ATOM 1666 N N . THR B 1 39 ? -9.461 -2.113 0.808 1 98.56 39 THR B N 1
ATOM 1667 C CA . THR B 1 39 ? -9.453 -2.543 2.201 1 98.56 39 THR B CA 1
ATOM 1668 C C . THR B 1 39 ? -10.125 -3.906 2.352 1 98.56 39 THR B C 1
ATOM 1670 O O . THR B 1 39 ? -11 -4.262 1.563 1 98.56 39 THR B O 1
ATOM 1673 N N . GLY B 1 40 ? -9.547 -4.633 3.303 1 98.44 40 GLY B N 1
ATOM 1674 C CA . GLY B 1 40 ? -10.156 -5.93 3.547 1 98.44 40 GLY B CA 1
ATOM 1675 C C . GLY B 1 40 ? -11.664 -5.855 3.717 1 98.44 40 GLY B C 1
ATOM 1676 O O . GLY B 1 40 ? -12.164 -5.059 4.512 1 98.44 40 GLY B O 1
ATOM 1677 N N . MET B 1 41 ? -12.406 -6.648 2.895 1 97.31 41 MET B N 1
ATOM 1678 C CA . MET B 1 41 ? -13.859 -6.75 2.951 1 97.31 41 MET B CA 1
ATOM 1679 C C . MET B 1 41 ? -14.516 -5.395 2.705 1 97.31 41 MET B C 1
ATOM 1681 O O . MET B 1 41 ? -15.664 -5.176 3.094 1 97.31 41 MET B O 1
ATOM 1685 N N . ASN B 1 42 ? -13.719 -4.461 2.203 1 97.56 42 ASN B N 1
ATOM 1686 C CA . ASN B 1 42 ? -14.164 -3.088 1.976 1 97.56 42 ASN B CA 1
ATOM 1687 C C . ASN B 1 42 ? -14.68 -2.447 3.26 1 97.56 42 ASN B C 1
ATOM 1689 O O . ASN B 1 42 ? -15.664 -1.7 3.232 1 97.56 42 ASN B O 1
ATOM 1693 N N . ARG B 1 43 ? -14.047 -2.758 4.332 1 97.5 43 ARG B N 1
ATOM 1694 C CA . ARG B 1 43 ? -14.469 -2.217 5.621 1 97.5 43 ARG B CA 1
ATOM 1695 C C . ARG B 1 43 ? -14.18 -0.722 5.707 1 97.5 43 ARG B C 1
ATOM 1697 O O . ARG B 1 43 ? -14.773 -0.016 6.527 1 97.5 43 ARG B O 1
ATOM 1704 N N . GLN B 1 44 ? -13.266 -0.284 4.879 1 98.31 44 GLN B N 1
ATOM 1705 C CA . GLN B 1 44 ? -12.852 1.115 4.891 1 98.31 44 GLN B CA 1
ATOM 1706 C C . GLN B 1 44 ? -12.492 1.574 6.301 1 98.31 44 GLN B C 1
ATOM 1708 O O . GLN B 1 44 ? -12.922 2.643 6.738 1 98.31 44 GLN B O 1
ATOM 1713 N N . SER B 1 45 ? -11.672 0.748 6.992 1 98.06 45 SER B N 1
ATOM 1714 C CA . SER B 1 45 ? -11.297 0.962 8.391 1 98.06 45 SER B CA 1
ATOM 1715 C C . SER B 1 45 ? -10.438 2.209 8.547 1 98.06 45 SER B C 1
ATOM 1717 O O . SER B 1 45 ? -10.492 2.885 9.578 1 98.06 45 SER B O 1
ATOM 1719 N N . PRO B 1 46 ? -9.578 2.602 7.543 1 98.81 46 PRO B N 1
ATOM 1720 C CA . PRO B 1 46 ? -8.68 3.746 7.723 1 98.81 46 PRO B CA 1
ATOM 1721 C C . PRO B 1 46 ? -9.422 5.082 7.73 1 98.81 46 PRO B C 1
ATOM 1723 O O . PRO B 1 46 ? -10.523 5.18 7.195 1 98.81 46 PRO B O 1
ATOM 1726 N N . ILE B 1 47 ? -8.812 6.008 8.367 1 98.94 47 ILE B N 1
ATOM 1727 C CA . ILE B 1 47 ? -9.203 7.41 8.266 1 98.94 47 ILE B CA 1
ATOM 1728 C C . ILE B 1 47 ? -7.988 8.258 7.906 1 98.94 47 ILE B C 1
ATOM 1730 O O . ILE B 1 47 ? -6.844 7.836 8.094 1 98.94 47 ILE B O 1
ATOM 1734 N N . ILE B 1 48 ? -8.258 9.438 7.355 1 98.94 48 ILE B N 1
ATOM 1735 C CA . ILE B 1 48 ? -7.223 10.406 7.004 1 98.94 48 ILE B CA 1
ATOM 1736 C C . ILE B 1 48 ? -7.492 11.734 7.711 1 98.94 48 ILE B C 1
ATOM 1738 O O . ILE B 1 48 ? -8.602 12.273 7.633 1 98.94 48 ILE B O 1
ATOM 1742 N N . ILE B 1 49 ? -6.598 12.188 8.445 1 98.94 49 ILE B N 1
ATOM 1743 C CA . ILE B 1 49 ? -6.645 13.547 8.984 1 98.94 49 ILE B CA 1
ATOM 1744 C C . ILE B 1 49 ? -5.699 14.445 8.195 1 98.94 49 ILE B C 1
ATOM 1746 O O . ILE B 1 49 ? -4.48 14.258 8.219 1 98.94 49 ILE B O 1
ATOM 1750 N N . ALA B 1 50 ? -6.246 15.383 7.508 1 98.94 50 ALA B N 1
ATOM 1751 C CA . ALA B 1 50 ? -5.469 16.328 6.711 1 98.94 50 ALA B CA 1
ATOM 1752 C C . ALA B 1 50 ? -5.152 17.594 7.512 1 98.94 50 ALA B C 1
ATOM 1754 O O . ALA B 1 50 ? -6.055 18.344 7.867 1 98.94 50 ALA B O 1
ATOM 1755 N N . VAL B 1 51 ? -3.889 17.812 7.734 1 98.94 51 VAL B N 1
ATOM 1756 C CA . VAL B 1 51 ? -3.447 18.906 8.586 1 98.94 51 VAL B CA 1
ATOM 1757 C C . VAL B 1 51 ? -2.725 19.953 7.738 1 98.94 51 VAL B C 1
ATOM 1759 O O . VAL B 1 51 ? -1.668 19.672 7.164 1 98.94 51 VAL B O 1
ATOM 1762 N N . THR B 1 52 ? -3.264 21.172 7.668 1 98.75 52 THR B N 1
ATOM 1763 C CA . THR B 1 52 ? -2.588 22.312 7.07 1 98.75 52 THR B CA 1
ATOM 1764 C C . THR B 1 52 ? -2.359 23.406 8.109 1 98.75 52 THR B C 1
ATOM 1766 O O . THR B 1 52 ? -1.698 24.406 7.832 1 98.75 52 THR B O 1
ATOM 1769 N N . ASN B 1 53 ? -2.904 23.188 9.305 1 98.69 53 ASN B N 1
ATOM 1770 C CA . ASN B 1 53 ? -2.643 24.078 10.43 1 98.69 53 ASN B CA 1
ATOM 1771 C C . ASN B 1 53 ? -1.183 24 10.875 1 98.69 53 ASN B C 1
ATOM 1773 O O . ASN B 1 53 ? -0.716 22.953 11.328 1 98.69 53 ASN B O 1
ATOM 1777 N N . LYS B 1 54 ? -0.531 25.109 10.797 1 98.38 54 LYS B N 1
ATOM 1778 C CA . LYS B 1 54 ? 0.908 25.141 11.047 1 98.38 54 LYS B CA 1
ATOM 1779 C C . LYS B 1 54 ? 1.226 24.75 12.484 1 98.38 54 LYS B C 1
ATOM 1781 O O . LYS B 1 54 ? 2.215 24.062 12.742 1 98.38 54 LYS B O 1
ATOM 1786 N N . LYS B 1 55 ? 0.5 25.234 13.414 1 98.38 55 LYS B N 1
ATOM 1787 C CA . LYS B 1 55 ? 0.75 24.938 14.82 1 98.38 55 LYS B CA 1
ATOM 1788 C C . LYS B 1 55 ? 0.684 23.438 15.086 1 98.38 55 LYS B C 1
ATOM 1790 O O . LYS B 1 55 ? 1.575 22.875 15.727 1 98.38 55 LYS B O 1
ATOM 1795 N N . LEU B 1 56 ? -0.357 22.797 14.617 1 98.62 56 LEU B N 1
ATOM 1796 C CA . LEU B 1 56 ? -0.494 21.359 14.82 1 98.62 56 LEU B CA 1
ATOM 1797 C C . LEU B 1 56 ? 0.578 20.594 14.055 1 98.62 56 LEU B C 1
ATOM 1799 O O . LEU B 1 56 ? 1.135 19.625 14.555 1 98.62 56 LEU B O 1
ATOM 1803 N N . ARG B 1 57 ? 0.812 21.031 12.828 1 98.69 57 ARG B N 1
ATOM 1804 C CA . ARG B 1 57 ? 1.886 20.422 12.047 1 98.69 57 ARG B CA 1
ATOM 1805 C C . ARG B 1 57 ? 3.197 20.422 12.82 1 98.69 57 ARG B C 1
ATOM 1807 O O . ARG B 1 57 ? 3.881 19.406 12.898 1 98.69 57 ARG B O 1
ATOM 1814 N N . ASP B 1 58 ? 3.555 21.547 13.398 1 98.5 58 ASP B N 1
ATOM 1815 C CA . ASP B 1 58 ? 4.797 21.688 14.156 1 98.5 58 ASP B CA 1
ATOM 1816 C C . ASP B 1 58 ? 4.781 20.812 15.406 1 98.5 58 ASP B C 1
ATOM 1818 O O . ASP B 1 58 ? 5.797 20.219 15.766 1 98.5 58 ASP B O 1
ATOM 1822 N N . LYS B 1 59 ? 3.689 20.781 16.062 1 98.25 59 LYS B N 1
ATOM 1823 C CA . LYS B 1 59 ? 3.541 19.938 17.234 1 98.25 59 LYS B CA 1
ATOM 1824 C C . LYS B 1 59 ? 3.758 18.469 16.891 1 98.25 59 LYS B C 1
ATOM 1826 O O . LYS B 1 59 ? 4.449 17.75 17.625 1 98.25 59 LYS B O 1
ATOM 1831 N N . LEU B 1 60 ? 3.148 18 15.828 1 98.69 60 LEU B N 1
ATOM 1832 C CA . LEU B 1 60 ? 3.303 16.625 15.375 1 98.69 60 LEU B CA 1
ATOM 1833 C C . LEU B 1 60 ? 4.762 16.312 15.055 1 98.69 60 LEU B C 1
ATOM 1835 O O . LEU B 1 60 ? 5.27 15.25 15.406 1 98.69 60 LEU B O 1
ATOM 1839 N N . SER B 1 61 ? 5.367 17.25 14.352 1 98.75 61 SER B N 1
ATOM 1840 C CA . SER B 1 61 ? 6.777 17.078 14.016 1 98.75 61 SER B CA 1
ATOM 1841 C C . SER B 1 61 ? 7.637 16.953 15.273 1 98.75 61 SER B C 1
ATOM 1843 O O . SER B 1 61 ? 8.531 16.109 15.344 1 98.75 61 SER B O 1
ATOM 1845 N N . LYS B 1 62 ? 7.387 17.797 16.234 1 98.44 62 LYS B N 1
ATOM 1846 C CA . LYS B 1 62 ? 8.133 17.781 17.484 1 98.44 62 LYS B CA 1
ATOM 1847 C C . LYS B 1 62 ? 7.922 16.453 18.219 1 98.44 62 LYS B C 1
ATOM 1849 O O . LYS B 1 62 ? 8.875 15.875 18.75 1 98.44 62 LYS B O 1
ATOM 1854 N N . LEU B 1 63 ? 6.703 16.031 18.297 1 98.38 63 LEU B N 1
ATOM 1855 C CA . LEU B 1 63 ? 6.391 14.758 18.938 1 98.38 63 LEU B CA 1
ATOM 1856 C C . LEU B 1 63 ? 7.109 13.609 18.234 1 98.38 63 LEU B C 1
ATOM 1858 O O . LEU B 1 63 ? 7.656 12.719 18.891 1 98.38 63 LEU B O 1
ATOM 1862 N N . ASN B 1 64 ? 7.051 13.602 16.906 1 98.81 64 ASN B N 1
ATOM 1863 C CA . ASN B 1 64 ? 7.746 12.602 16.109 1 98.81 64 ASN B CA 1
ATOM 1864 C C . ASN B 1 64 ? 9.242 12.586 16.406 1 98.81 64 ASN B C 1
ATOM 1866 O O . ASN B 1 64 ? 9.836 11.523 16.594 1 98.81 64 ASN B O 1
ATOM 1870 N N . ALA B 1 65 ? 9.82 13.773 16.5 1 98.75 65 ALA B N 1
ATOM 1871 C CA . ALA B 1 65 ? 11.242 13.938 16.781 1 98.75 65 ALA B CA 1
ATOM 1872 C C . ALA B 1 65 ? 11.602 13.406 18.156 1 98.75 65 ALA B C 1
ATOM 1874 O O . ALA B 1 65 ? 12.633 12.75 18.328 1 98.75 65 ALA B O 1
ATOM 1875 N N . GLU B 1 66 ? 10.805 13.711 19.109 1 98.31 66 GLU B N 1
ATOM 1876 C CA . GLU B 1 66 ? 11.016 13.227 20.484 1 98.31 66 GLU B CA 1
ATOM 1877 C C . GLU B 1 66 ? 11.055 11.703 20.531 1 98.31 66 GLU B C 1
ATOM 1879 O O . GLU B 1 66 ? 11.914 11.117 21.188 1 98.31 66 GLU B O 1
ATOM 1884 N N . ILE B 1 67 ? 10.141 11.062 19.844 1 98.31 67 ILE B N 1
ATOM 1885 C CA . ILE B 1 67 ? 10.062 9.609 19.812 1 98.31 67 ILE B CA 1
ATOM 1886 C C . ILE B 1 67 ? 11.305 9.039 19.125 1 98.31 67 ILE B C 1
ATOM 1888 O O . ILE B 1 67 ? 11.859 8.031 19.578 1 98.31 67 ILE B O 1
ATOM 1892 N N . MET B 1 68 ? 11.656 9.664 18.062 1 97.56 68 MET B N 1
ATOM 1893 C CA . MET B 1 68 ? 12.828 9.234 17.297 1 97.56 68 MET B CA 1
ATOM 1894 C C . MET B 1 68 ? 14.109 9.469 18.094 1 97.56 68 MET B C 1
ATOM 1896 O O . MET B 1 68 ? 15.117 8.789 17.875 1 97.56 68 MET B O 1
ATOM 1900 N N . GLY B 1 69 ? 14.078 10.461 18.969 1 98.12 69 GLY B N 1
ATOM 1901 C CA . GLY B 1 69 ? 15.266 10.852 19.719 1 98.12 69 GLY B CA 1
ATOM 1902 C C . GLY B 1 69 ? 16.141 11.82 18.969 1 98.12 69 GLY B C 1
ATOM 1903 O O . GLY B 1 69 ? 17.375 11.695 18.984 1 98.12 69 GLY B O 1
ATOM 1904 N N . THR B 1 70 ? 15.555 12.727 18.219 1 97.94 70 THR B N 1
ATOM 1905 C CA . THR B 1 70 ? 16.297 13.727 17.469 1 97.94 70 THR B CA 1
ATOM 1906 C C . THR B 1 70 ? 15.727 15.125 17.719 1 97.94 70 THR B C 1
ATOM 1908 O O . THR B 1 70 ? 14.68 15.273 18.344 1 97.94 70 THR B O 1
ATOM 1911 N N . ASN B 1 71 ? 16.453 16.125 17.359 1 96.5 71 ASN B N 1
ATOM 1912 C CA . ASN B 1 71 ? 15.992 17.5 17.453 1 96.5 71 ASN B CA 1
ATOM 1913 C C . ASN B 1 71 ? 15.672 18.078 16.078 1 96.5 71 ASN B C 1
ATOM 1915 O O . ASN B 1 71 ? 15.242 19.234 15.961 1 96.5 71 ASN B O 1
ATOM 1919 N N . SER B 1 72 ? 15.828 17.281 15.078 1 97.62 72 SER B N 1
ATOM 1920 C CA . SER B 1 72 ? 15.539 17.734 13.719 1 97.62 72 SER B CA 1
ATOM 1921 C C . SER B 1 72 ? 14.047 17.672 13.422 1 97.62 72 SER B C 1
ATOM 1923 O O . SER B 1 72 ? 13.266 17.156 14.227 1 97.62 72 SER B O 1
ATOM 1925 N N . ASP B 1 73 ? 13.625 18.328 12.352 1 98.5 73 ASP B N 1
ATOM 1926 C CA . ASP B 1 73 ? 12.25 18.234 11.859 1 98.5 73 ASP B CA 1
ATOM 1927 C C . ASP B 1 73 ? 12.055 17 10.984 1 98.5 73 ASP B C 1
ATOM 1929 O O . ASP B 1 73 ? 12.375 17.016 9.797 1 98.5 73 ASP B O 1
ATOM 1933 N N . PRO B 1 74 ? 11.406 16 11.477 1 98.75 74 PRO B N 1
ATOM 1934 C CA . PRO B 1 74 ? 11.242 14.797 10.664 1 98.75 74 PRO B CA 1
ATOM 1935 C C . PRO B 1 74 ? 10.328 15.016 9.461 1 98.75 74 PRO B C 1
ATOM 1937 O O . PRO B 1 74 ? 10.273 14.172 8.562 1 98.75 74 PRO B O 1
ATOM 1940 N N . PHE B 1 75 ? 9.594 16.125 9.438 1 98.81 75 PHE B N 1
ATOM 1941 C CA . PHE B 1 75 ? 8.68 16.391 8.336 1 98.81 75 PHE B CA 1
ATOM 1942 C C . PHE B 1 75 ? 9.344 17.281 7.281 1 98.81 75 PHE B C 1
ATOM 1944 O O . PHE B 1 75 ? 8.711 17.656 6.297 1 98.81 75 PHE B O 1
ATOM 1951 N N . TYR B 1 76 ? 10.586 17.703 7.434 1 98.62 76 TYR B N 1
ATOM 1952 C CA . TYR B 1 76 ? 11.461 18.344 6.457 1 98.62 76 TYR B CA 1
ATOM 1953 C C . TYR B 1 76 ? 10.867 19.656 5.98 1 98.62 76 TYR B C 1
ATOM 1955 O O . TYR B 1 76 ? 11.055 20.047 4.828 1 98.62 76 TYR B O 1
ATOM 1963 N N . GLY B 1 77 ? 10.016 20.234 6.805 1 98.38 77 GLY B N 1
ATOM 1964 C CA . GLY B 1 77 ? 9.453 21.531 6.457 1 98.38 77 GLY B CA 1
ATOM 1965 C C . GLY B 1 77 ? 8.211 21.438 5.594 1 98.38 77 GLY B C 1
ATOM 1966 O O . GLY B 1 77 ? 7.688 22.453 5.141 1 98.38 77 GLY B O 1
ATOM 1967 N N . ALA B 1 78 ? 7.738 20.234 5.297 1 98.88 78 ALA B N 1
ATOM 1968 C CA . ALA B 1 78 ? 6.535 20.078 4.488 1 98.88 78 ALA B CA 1
ATOM 1969 C C . ALA B 1 78 ? 5.352 20.812 5.121 1 98.88 78 ALA B C 1
ATOM 1971 O O . ALA B 1 78 ? 5.105 20.672 6.324 1 98.88 78 ALA B O 1
ATOM 1972 N N . PRO B 1 79 ? 4.578 21.531 4.383 1 98.88 79 PRO B N 1
ATOM 1973 C CA . PRO B 1 79 ? 3.508 22.344 4.969 1 98.88 79 PRO B CA 1
ATOM 1974 C C . PRO B 1 79 ? 2.234 21.531 5.23 1 98.88 79 PRO B C 1
ATOM 1976 O O . PRO B 1 79 ? 1.356 21.984 5.969 1 98.88 79 PRO B O 1
ATOM 1979 N N . VAL B 1 80 ? 2.039 20.359 4.59 1 98.94 80 VAL B N 1
ATOM 1980 C CA . VAL B 1 80 ? 0.843 19.547 4.746 1 98.94 80 VAL B CA 1
ATOM 1981 C C . VAL B 1 80 ? 1.221 18.188 5.332 1 98.94 80 VAL B C 1
ATOM 1983 O O . VAL B 1 80 ? 2.217 17.578 4.926 1 98.94 80 VAL B O 1
ATOM 1986 N N . VAL B 1 81 ? 0.472 17.75 6.297 1 98.94 81 VAL B N 1
ATOM 1987 C CA . VAL B 1 81 ? 0.625 16.406 6.836 1 98.94 81 VAL B CA 1
ATOM 1988 C C . VAL B 1 81 ? -0.703 15.648 6.742 1 98.94 81 VAL B C 1
ATOM 1990 O O . VAL B 1 81 ? -1.707 16.078 7.312 1 98.94 81 VAL B O 1
ATOM 1993 N N . LEU B 1 82 ? -0.755 14.609 5.98 1 99 82 LEU B N 1
ATOM 1994 C CA . LEU B 1 82 ? -1.879 13.68 5.996 1 99 82 LEU B CA 1
ATOM 1995 C C . LEU B 1 82 ? -1.599 12.508 6.926 1 99 82 LEU B C 1
ATOM 1997 O O . LEU B 1 82 ? -0.683 11.719 6.676 1 99 82 LEU B O 1
ATOM 2001 N N . ILE B 1 83 ? -2.312 12.43 7.977 1 99 83 ILE B N 1
ATOM 2002 C CA . ILE B 1 83 ? -2.143 11.359 8.945 1 99 83 ILE B CA 1
ATOM 2003 C C . ILE B 1 83 ? -3.115 10.219 8.633 1 99 83 ILE B C 1
ATOM 2005 O O . ILE B 1 83 ? -4.332 10.43 8.586 1 99 83 ILE B O 1
ATOM 2009 N N . VAL B 1 84 ? -2.598 9.07 8.438 1 99 84 VAL B N 1
ATOM 2010 C CA . VAL B 1 84 ? -3.428 7.895 8.188 1 99 84 VAL B CA 1
ATOM 2011 C C . VAL B 1 84 ? -3.479 7.023 9.438 1 99 84 VAL B C 1
ATOM 2013 O O . VAL B 1 84 ? -2.439 6.68 10.008 1 99 84 VAL B O 1
ATOM 2016 N N . LEU B 1 85 ? -4.633 6.773 9.914 1 98.94 85 LEU B N 1
ATOM 2017 C CA . LEU B 1 85 ? -4.906 5.855 11.008 1 98.94 85 LEU B CA 1
ATOM 2018 C C . LEU B 1 85 ? -5.887 4.77 10.578 1 98.94 85 LEU B C 1
ATOM 2020 O O . LEU B 1 85 ? -6.602 4.93 9.594 1 98.94 85 LEU B O 1
ATOM 2024 N N . ALA B 1 86 ? -5.883 3.678 11.289 1 98.88 86 ALA B N 1
ATOM 2025 C CA . ALA B 1 86 ? -6.832 2.607 10.992 1 98.88 86 ALA B CA 1
ATOM 2026 C C . ALA B 1 86 ? -7.328 1.945 12.273 1 98.88 86 ALA B C 1
ATOM 2028 O O . ALA B 1 86 ? -6.629 1.938 13.289 1 98.88 86 ALA B O 1
ATOM 2029 N N . ASP B 1 87 ? -8.508 1.436 12.25 1 98.5 87 ASP B N 1
ATOM 2030 C CA . ASP B 1 87 ? -9.156 0.795 13.391 1 98.5 87 ASP B CA 1
ATOM 2031 C C . ASP B 1 87 ? -8.336 -0.393 13.891 1 98.5 87 ASP B C 1
ATOM 2033 O O . ASP B 1 87 ? -8.242 -1.415 13.203 1 98.5 87 ASP B O 1
ATOM 2037 N N . LYS B 1 88 ? -7.852 -0.268 15.086 1 96.44 88 LYS B N 1
ATOM 2038 C CA . LYS B 1 88 ? -6.934 -1.269 15.617 1 96.44 88 LYS B CA 1
ATOM 2039 C C . LYS B 1 88 ? -7.633 -2.613 15.797 1 96.44 88 LYS B C 1
ATOM 2041 O O . LYS B 1 88 ? -6.973 -3.652 15.883 1 96.44 88 LYS B O 1
ATOM 2046 N N . ASN B 1 89 ? -8.922 -2.639 15.898 1 97.88 89 ASN B N 1
ATOM 2047 C CA . ASN B 1 89 ? -9.688 -3.865 16.109 1 97.88 89 ASN B CA 1
ATOM 2048 C C . ASN B 1 89 ? -9.859 -4.645 14.805 1 97.88 89 ASN B C 1
ATOM 2050 O O . ASN B 1 89 ? -10.328 -5.781 14.812 1 97.88 89 ASN B O 1
ATOM 2054 N N . TRP B 1 90 ? -9.484 -4.051 13.734 1 98.25 90 TRP B N 1
ATOM 2055 C CA . TRP B 1 90 ? -9.516 -4.738 12.445 1 98.25 90 TRP B CA 1
ATOM 2056 C C . TRP B 1 90 ? -8.18 -5.418 12.164 1 98.25 90 TRP B C 1
ATOM 2058 O O . TRP B 1 90 ? -7.141 -4.754 12.078 1 98.25 90 TRP B O 1
ATOM 2068 N N . VAL B 1 91 ? -8.148 -6.691 11.984 1 97.94 91 VAL B N 1
ATOM 2069 C CA . VAL B 1 91 ? -6.938 -7.508 11.93 1 97.94 91 VAL B CA 1
ATOM 2070 C C . VAL B 1 91 ? -6.066 -7.074 10.758 1 97.94 91 VAL B C 1
ATOM 2072 O O . VAL B 1 91 ? -4.84 -7.191 10.805 1 97.94 91 VAL B O 1
ATOM 2075 N N . ASN B 1 92 ? -6.699 -6.469 9.734 1 98.5 92 ASN B N 1
ATOM 2076 C CA . ASN B 1 92 ? -5.961 -6.098 8.531 1 98.5 92 ASN B CA 1
ATOM 2077 C C . ASN B 1 92 ? -5.676 -4.602 8.484 1 98.5 92 ASN B C 1
ATOM 2079 O O . ASN B 1 92 ? -5.352 -4.055 7.43 1 98.5 92 ASN B O 1
ATOM 2083 N N . HIS B 1 93 ? -5.77 -3.926 9.617 1 98.81 93 HIS B N 1
ATOM 2084 C CA . HIS B 1 93 ? -5.762 -2.469 9.633 1 98.81 93 HIS B CA 1
ATOM 2085 C C . HIS B 1 93 ? -4.43 -1.918 9.133 1 98.81 93 HIS B C 1
ATOM 2087 O O . HIS B 1 93 ? -4.395 -0.885 8.461 1 98.81 93 HIS B O 1
ATOM 2093 N N . VAL B 1 94 ? -3.314 -2.625 9.383 1 98.88 94 VAL B N 1
ATOM 2094 C CA . VAL B 1 94 ? -2.008 -2.145 8.953 1 98.88 94 VAL B CA 1
ATOM 2095 C C . VAL B 1 94 ? -1.893 -2.258 7.434 1 98.88 94 VAL B C 1
ATOM 2097 O O . VAL B 1 94 ? -1.433 -1.326 6.766 1 98.88 94 VAL B O 1
ATOM 2100 N N . TYR B 1 95 ? -2.35 -3.379 6.879 1 98.88 95 TYR B N 1
ATOM 2101 C CA . TYR B 1 95 ? -2.379 -3.566 5.434 1 98.88 95 TYR B CA 1
ATOM 2102 C C . TYR B 1 95 ? -3.205 -2.479 4.762 1 98.88 95 TYR B C 1
ATOM 2104 O O . TYR B 1 95 ? -2.736 -1.821 3.828 1 98.88 95 TYR B O 1
ATOM 2112 N N . ASP B 1 96 ? -4.422 -2.32 5.285 1 98.94 96 ASP B N 1
ATOM 2113 C CA . ASP B 1 96 ? -5.375 -1.368 4.723 1 98.94 96 ASP B CA 1
ATOM 2114 C C . ASP B 1 96 ? -4.809 0.049 4.734 1 98.94 96 ASP B C 1
ATOM 2116 O O . ASP B 1 96 ? -4.855 0.752 3.723 1 98.94 96 ASP B O 1
ATOM 2120 N N . GLY B 1 97 ? -4.289 0.422 5.902 1 98.94 97 GLY B N 1
ATOM 2121 C CA . GLY B 1 97 ? -3.734 1.759 6.031 1 98.94 97 GLY B CA 1
ATOM 2122 C C . GLY B 1 97 ? -2.527 1.994 5.145 1 98.94 97 GLY B C 1
ATOM 2123 O O . GLY B 1 97 ? -2.33 3.1 4.637 1 98.94 97 GLY B O 1
ATOM 2124 N N . SER B 1 98 ? -1.703 0.972 4.984 1 98.94 98 SER B N 1
ATOM 2125 C CA . SER B 1 98 ? -0.532 1.075 4.121 1 98.94 98 SER B CA 1
ATOM 2126 C C . SER B 1 98 ? -0.935 1.332 2.672 1 98.94 98 SER B C 1
ATOM 2128 O O . SER B 1 98 ? -0.28 2.104 1.968 1 98.94 98 SER B O 1
ATOM 2130 N N . LEU B 1 99 ? -1.975 0.696 2.221 1 98.94 99 LEU B N 1
ATOM 2131 C CA . LEU B 1 99 ? -2.455 0.91 0.859 1 98.94 99 LEU B CA 1
ATOM 2132 C C . LEU B 1 99 ? -2.957 2.34 0.679 1 98.94 99 LEU B C 1
ATOM 2134 O O . LEU B 1 99 ? -2.791 2.93 -0.39 1 98.94 99 LEU B O 1
ATOM 2138 N N . VAL B 1 100 ? -3.609 2.873 1.743 1 98.94 100 VAL B N 1
ATOM 2139 C CA . VAL B 1 100 ? -4.012 4.273 1.706 1 98.94 100 VAL B CA 1
ATOM 2140 C C . VAL B 1 100 ? -2.783 5.16 1.503 1 98.94 100 VAL B C 1
ATOM 2142 O O . VAL B 1 100 ? -2.783 6.043 0.641 1 98.94 100 VAL B O 1
ATOM 2145 N N . MET B 1 101 ? -1.74 4.91 2.234 1 98.94 101 MET B N 1
ATOM 2146 C CA . MET B 1 101 ? -0.494 5.664 2.117 1 98.94 101 MET B CA 1
ATOM 2147 C C . MET B 1 101 ? 0.053 5.59 0.696 1 98.94 101 MET B C 1
ATOM 2149 O O . MET B 1 101 ? 0.501 6.598 0.147 1 98.94 101 MET B O 1
ATOM 2153 N N . GLY B 1 102 ? 0.017 4.395 0.119 1 98.94 102 GLY B N 1
ATOM 2154 C CA . GLY B 1 102 ? 0.48 4.234 -1.251 1 98.94 102 GLY B CA 1
ATOM 2155 C C . GLY B 1 102 ? -0.279 5.098 -2.24 1 98.94 102 GLY B C 1
ATOM 2156 O O . GLY B 1 102 ? 0.326 5.766 -3.08 1 98.94 102 GLY B O 1
ATOM 2157 N N . ASN B 1 103 ? -1.601 5.051 -2.152 1 98.94 103 ASN B N 1
ATOM 2158 C CA . ASN B 1 103 ? -2.432 5.867 -3.027 1 98.94 103 ASN B CA 1
ATOM 2159 C C . ASN B 1 103 ? -2.129 7.355 -2.859 1 98.94 103 ASN B C 1
ATOM 2161 O O . ASN B 1 103 ? -2.051 8.094 -3.842 1 98.94 103 ASN B O 1
ATOM 2165 N N . LEU B 1 104 ? -1.995 7.797 -1.61 1 98.94 104 LEU B N 1
ATOM 2166 C CA . LEU B 1 104 ? -1.711 9.203 -1.331 1 98.94 104 LEU B CA 1
ATOM 2167 C C . LEU B 1 104 ? -0.412 9.633 -2 1 98.94 104 LEU B C 1
ATOM 2169 O O . LEU B 1 104 ? -0.379 10.648 -2.701 1 98.94 104 LEU B O 1
ATOM 2173 N N . MET B 1 105 ? 0.63 8.883 -1.8 1 98.94 105 MET B N 1
ATOM 2174 C CA . MET B 1 105 ? 1.945 9.242 -2.322 1 98.94 105 MET B CA 1
ATOM 2175 C C . MET B 1 105 ? 1.942 9.242 -3.848 1 98.94 105 MET B C 1
ATOM 2177 O O . MET B 1 105 ? 2.51 10.141 -4.469 1 98.94 105 MET B O 1
ATOM 2181 N N . LEU B 1 106 ? 1.316 8.281 -4.426 1 98.94 106 LEU B N 1
ATOM 2182 C CA . LEU B 1 106 ? 1.303 8.195 -5.883 1 98.94 106 LEU B CA 1
ATOM 2183 C C . LEU B 1 106 ? 0.475 9.328 -6.484 1 98.94 106 LEU B C 1
ATOM 2185 O O . LEU B 1 106 ? 0.874 9.938 -7.48 1 98.94 106 LEU B O 1
ATOM 2189 N N . ALA B 1 107 ? -0.693 9.594 -5.914 1 98.88 107 ALA B N 1
ATOM 2190 C CA . ALA B 1 107 ? -1.527 10.703 -6.363 1 98.88 107 ALA B CA 1
ATOM 2191 C C . ALA B 1 107 ? -0.784 12.031 -6.25 1 98.88 107 ALA B C 1
ATOM 2193 O O . ALA B 1 107 ? -0.856 12.875 -7.152 1 98.88 107 ALA B O 1
ATOM 2194 N N . ALA B 1 108 ? -0.086 12.227 -5.156 1 98.94 108 ALA B N 1
ATOM 2195 C CA . ALA B 1 108 ? 0.714 13.438 -4.984 1 98.94 108 ALA B CA 1
ATOM 2196 C C . ALA B 1 108 ? 1.735 13.586 -6.109 1 98.94 108 ALA B C 1
ATOM 2198 O O . ALA B 1 108 ? 1.824 14.641 -6.742 1 98.94 108 ALA B O 1
ATOM 2199 N N . HIS B 1 109 ? 2.428 12.555 -6.355 1 98.81 109 HIS B N 1
ATOM 2200 C CA . HIS B 1 109 ? 3.436 12.562 -7.41 1 98.81 109 HIS B CA 1
ATOM 2201 C C . HIS B 1 109 ? 2.812 12.891 -8.766 1 98.81 109 HIS B C 1
ATOM 2203 O O . HIS B 1 109 ? 3.371 13.672 -9.531 1 98.81 109 HIS B O 1
ATOM 2209 N N . ASP B 1 110 ? 1.68 12.32 -9.062 1 98.62 110 ASP B N 1
ATOM 2210 C CA . ASP B 1 110 ? 0.96 12.555 -10.312 1 98.62 110 ASP B CA 1
ATOM 2211 C C . ASP B 1 110 ? 0.594 14.023 -10.469 1 98.62 110 ASP B C 1
ATOM 2213 O O . ASP B 1 110 ? 0.595 14.555 -11.578 1 98.62 110 ASP B O 1
ATOM 2217 N N . LEU B 1 111 ? 0.344 14.664 -9.375 1 98.56 111 LEU B N 1
ATOM 2218 C CA . LEU B 1 111 ? -0.147 16.047 -9.398 1 98.56 111 LEU B CA 1
ATOM 2219 C C . LEU B 1 111 ? 0.995 17.031 -9.188 1 98.56 111 LEU B C 1
ATOM 2221 O O . LEU B 1 111 ? 0.759 18.219 -8.961 1 98.56 111 LEU B O 1
ATOM 2225 N N . GLY B 1 112 ? 2.203 16.516 -9.211 1 98.12 112 GLY B N 1
ATOM 2226 C CA . GLY B 1 112 ? 3.371 17.391 -9.141 1 98.12 112 GLY B CA 1
ATOM 2227 C C . GLY B 1 112 ? 3.701 17.828 -7.723 1 98.12 112 GLY B C 1
ATOM 2228 O O . GLY B 1 112 ? 4.359 18.844 -7.523 1 98.12 112 GLY B O 1
ATOM 2229 N N . ILE B 1 113 ? 3.168 17.172 -6.77 1 98.81 113 ILE B N 1
ATOM 2230 C CA . ILE B 1 113 ? 3.416 17.453 -5.359 1 98.81 113 ILE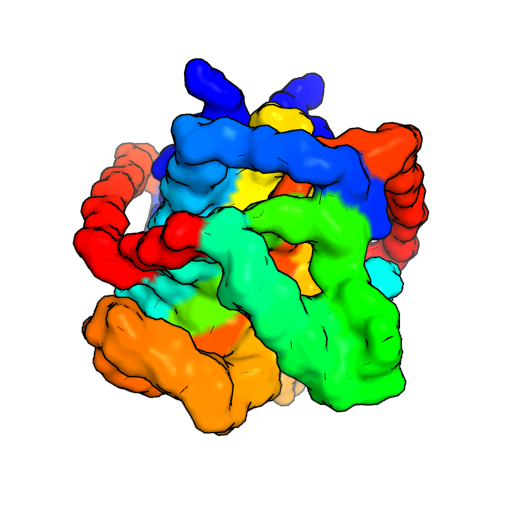 B CA 1
ATOM 2231 C C . ILE B 1 113 ? 4.383 16.422 -4.781 1 98.81 113 ILE B C 1
ATOM 2233 O O . ILE B 1 113 ? 4.211 15.219 -4.988 1 98.81 113 ILE B O 1
ATOM 2237 N N . GLY B 1 114 ? 5.496 16.875 -4.062 1 98.81 114 GLY B N 1
ATOM 2238 C CA . GLY B 1 114 ? 6.375 15.977 -3.338 1 98.81 114 GLY B CA 1
ATOM 2239 C C . GLY B 1 114 ? 5.715 15.359 -2.119 1 98.81 114 GLY B C 1
ATOM 2240 O O . GLY B 1 114 ? 4.863 15.984 -1.482 1 98.81 114 GLY B O 1
ATOM 2241 N N . SER B 1 115 ? 6.145 14.188 -1.802 1 98.94 115 SER B N 1
ATOM 2242 C CA . SER B 1 115 ? 5.621 13.508 -0.62 1 98.94 115 SER B CA 1
ATOM 2243 C C . SER B 1 115 ? 6.656 12.555 -0.027 1 98.94 115 SER B C 1
ATOM 2245 O O . SER B 1 115 ? 7.668 12.25 -0.666 1 98.94 115 SER B O 1
ATOM 2247 N N . CYS B 1 116 ? 6.398 12.148 1.182 1 98.88 116 CYS B N 1
ATOM 2248 C CA . CYS B 1 116 ? 7.215 11.164 1.879 1 98.88 116 CYS B CA 1
ATOM 2249 C C . CYS B 1 116 ? 6.434 10.5 3.008 1 98.88 116 CYS B C 1
ATOM 2251 O O . CYS B 1 116 ? 5.648 11.156 3.693 1 98.88 116 CYS B O 1
ATOM 2253 N N . TRP B 1 117 ? 6.602 9.203 3.137 1 98.94 117 TRP B N 1
ATOM 2254 C CA . TRP B 1 117 ? 6.078 8.477 4.289 1 98.94 117 TRP B CA 1
ATOM 2255 C C . TRP B 1 117 ? 6.969 8.688 5.512 1 98.94 117 TRP B C 1
ATOM 2257 O O . TRP B 1 117 ? 8.148 8.336 5.496 1 98.94 117 TRP B O 1
ATOM 2267 N N . ILE B 1 118 ? 6.398 9.258 6.57 1 98.94 118 ILE B N 1
ATOM 2268 C CA . ILE B 1 118 ? 7.094 9.383 7.848 1 98.94 118 ILE B CA 1
ATOM 2269 C C . ILE B 1 118 ? 6.461 8.445 8.875 1 98.94 118 ILE B C 1
ATOM 2271 O O . ILE B 1 118 ? 5.258 8.508 9.125 1 98.94 118 ILE B O 1
ATOM 2275 N N . HIS B 1 119 ? 7.285 7.59 9.523 1 98.62 119 HIS B N 1
AT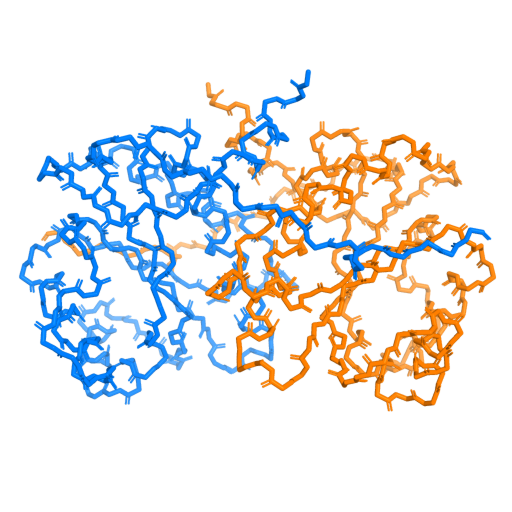OM 2276 C CA . HIS B 1 119 ? 6.82 6.633 10.516 1 98.62 119 HIS B CA 1
ATOM 2277 C C . HIS B 1 119 ? 6.641 7.301 11.875 1 98.62 119 HIS B C 1
ATOM 2279 O O . HIS B 1 119 ? 6.539 8.523 11.969 1 98.62 119 HIS B O 1
ATOM 2285 N N . ARG B 1 120 ? 6.277 6.5 12.883 1 98.62 120 ARG B N 1
ATOM 2286 C CA . ARG B 1 120 ? 6.125 6.824 14.297 1 98.62 120 ARG B CA 1
ATOM 2287 C C . ARG B 1 120 ? 4.742 7.406 14.578 1 98.62 120 ARG B C 1
ATOM 2289 O O . ARG B 1 120 ? 4.531 8.055 15.609 1 98.62 120 ARG B O 1
ATOM 2296 N N . ALA B 1 121 ? 3.854 7.332 13.602 1 98.81 121 ALA B N 1
ATOM 2297 C CA . ALA B 1 121 ? 2.463 7.695 13.859 1 98.81 121 ALA B CA 1
ATOM 2298 C C . ALA B 1 121 ? 1.848 6.785 14.922 1 98.81 121 ALA B C 1
ATOM 2300 O O . ALA B 1 121 ? 1.031 7.23 15.734 1 98.81 121 ALA B O 1
ATOM 2301 N N . LYS B 1 122 ? 2.197 5.465 14.836 1 98.62 122 LYS B N 1
ATOM 2302 C CA . LYS B 1 122 ? 1.689 4.52 15.828 1 98.62 122 LYS B CA 1
ATOM 2303 C C . LYS B 1 122 ? 2.01 4.977 17.25 1 98.62 122 LYS B C 1
ATOM 2305 O O . LYS B 1 122 ? 1.109 5.125 18.078 1 98.62 122 LYS B O 1
ATOM 2310 N N . GLU B 1 123 ? 3.234 5.254 17.484 1 98.62 123 GLU B N 1
ATOM 2311 C CA . GLU B 1 123 ? 3.676 5.703 18.797 1 98.62 123 GLU B CA 1
ATOM 2312 C C . GLU B 1 123 ? 3.029 7.031 19.188 1 98.62 123 GLU B C 1
ATOM 2314 O O . GLU B 1 123 ? 2.639 7.23 20.328 1 98.62 123 GLU B O 1
ATOM 2319 N N . GLU B 1 124 ? 2.951 7.938 18.234 1 98.62 124 GLU B N 1
ATOM 2320 C CA . GLU B 1 124 ? 2.371 9.258 18.484 1 98.62 124 GLU B CA 1
ATOM 2321 C C . GLU B 1 124 ? 0.928 9.141 18.969 1 98.62 124 GLU B C 1
ATOM 2323 O O . GLU B 1 124 ? 0.539 9.797 19.938 1 98.62 124 GLU B O 1
ATOM 2328 N N . PHE B 1 125 ? 0.193 8.234 18.375 1 98.56 125 PHE B N 1
ATOM 2329 C CA . PHE B 1 125 ? -1.237 8.203 18.656 1 98.56 125 PHE B CA 1
ATOM 2330 C C . PHE B 1 125 ? -1.547 7.254 19.797 1 98.56 125 PHE B C 1
ATOM 2332 O O . PHE B 1 125 ? -2.697 7.141 20.234 1 98.56 125 PHE B O 1
ATOM 2339 N N . GLU B 1 126 ? -0.546 6.594 20.266 1 97.94 126 GLU B N 1
ATOM 2340 C CA . GLU B 1 126 ? -0.661 5.871 21.531 1 97.94 126 GLU B CA 1
ATOM 2341 C C . GLU B 1 126 ? -0.455 6.801 22.719 1 97.94 126 GLU B C 1
ATOM 2343 O O . GLU B 1 126 ? -0.818 6.461 23.859 1 97.94 126 GLU B O 1
ATOM 2348 N N . ARG B 1 127 ? 0.103 7.945 22.484 1 97.69 127 ARG B N 1
ATOM 2349 C CA . ARG B 1 127 ? 0.35 8.938 23.531 1 97.69 127 ARG B CA 1
ATOM 2350 C C . ARG B 1 127 ? -0.879 9.812 23.75 1 97.69 127 ARG B C 1
ATOM 2352 O O . ARG B 1 127 ? -1.771 9.867 22.906 1 97.69 127 ARG B O 1
ATOM 2359 N N . PRO B 1 128 ? -0.876 10.523 24.922 1 97.5 128 PRO B N 1
ATOM 2360 C CA . PRO B 1 128 ? -2.02 11.383 25.219 1 97.5 128 PRO B CA 1
ATOM 2361 C C . PRO B 1 128 ? -2.232 12.477 24.172 1 97.5 128 PRO B C 1
ATOM 2363 O O . PRO B 1 128 ? -3.373 12.836 23.875 1 97.5 128 PRO B O 1
ATOM 2366 N N . GLU B 1 129 ? -1.187 12.977 23.578 1 97.5 129 GLU B N 1
ATOM 2367 C CA . GLU B 1 129 ? -1.284 14.039 22.594 1 97.5 129 GLU B CA 1
ATOM 2368 C C . GLU B 1 129 ? -2.039 13.57 21.344 1 97.5 129 GLU B C 1
ATOM 2370 O O . GLU B 1 129 ? -2.891 14.289 20.828 1 97.5 129 GLU B O 1
ATOM 2375 N N . GLY B 1 130 ? -1.694 12.375 20.859 1 97.44 130 GLY B N 1
ATOM 2376 C CA . GLY B 1 130 ? -2.391 11.812 19.703 1 97.44 130 GLY B CA 1
ATOM 2377 C C . GLY B 1 130 ? -3.859 11.539 19.984 1 97.44 130 GLY B C 1
ATOM 2378 O O . GLY B 1 130 ? -4.711 11.836 19.141 1 97.44 130 GLY B O 1
ATOM 2379 N N . LYS B 1 131 ? -4.125 11.016 21.188 1 97.5 131 LYS B N 1
ATOM 2380 C CA . LYS B 1 131 ? -5.504 10.75 21.578 1 97.5 131 LYS B CA 1
ATOM 2381 C C . LYS B 1 131 ? -6.312 12.039 21.656 1 97.5 131 LYS B C 1
ATOM 2383 O O . LYS B 1 131 ? -7.5 12.055 21.328 1 97.5 131 LYS B O 1
ATOM 2388 N N . ALA B 1 132 ? -5.668 13.055 22.094 1 97.88 132 ALA B N 1
ATOM 2389 C CA . ALA B 1 132 ? -6.332 14.352 22.203 1 97.88 132 ALA B CA 1
ATOM 2390 C C . ALA B 1 132 ? -6.723 14.898 20.844 1 97.88 132 ALA B C 1
ATOM 2392 O O . ALA B 1 132 ? -7.75 15.555 20.688 1 97.88 132 ALA B O 1
ATOM 2393 N N . ILE B 1 133 ? -5.891 14.656 19.828 1 98 133 ILE B N 1
ATOM 2394 C CA . ILE B 1 133 ? -6.207 15.078 18.469 1 98 133 ILE B CA 1
ATOM 2395 C C . ILE B 1 133 ? -7.488 14.383 18 1 98 133 ILE B C 1
ATOM 2397 O O . ILE B 1 133 ? -8.398 15.031 17.484 1 98 133 ILE B O 1
ATOM 2401 N N . LEU B 1 134 ? -7.59 13.07 18.203 1 98.31 134 LEU B N 1
ATOM 2402 C CA . LEU B 1 134 ? -8.773 12.32 17.812 1 98.31 134 LEU B CA 1
ATOM 2403 C C . LEU B 1 134 ? -10.008 12.836 18.547 1 98.31 134 LEU B C 1
ATOM 2405 O O . LEU B 1 134 ? -11.062 13.023 17.922 1 98.31 134 LEU B O 1
ATOM 2409 N N . LYS B 1 135 ? -9.82 13.117 19.812 1 97.94 135 LYS B N 1
ATOM 2410 C CA . LYS B 1 135 ? -10.922 13.633 20.609 1 97.94 135 LYS B CA 1
ATOM 2411 C C . LYS B 1 135 ? -11.398 14.984 20.094 1 97.94 135 LYS B C 1
ATOM 2413 O O . LYS B 1 135 ? -12.602 15.25 20.047 1 97.94 135 LYS B O 1
ATOM 2418 N N . SER B 1 136 ? -10.477 15.797 19.719 1 97.69 136 SER B N 1
ATOM 2419 C CA . SER B 1 136 ? -10.82 17.125 19.234 1 97.69 136 SER B CA 1
ATOM 2420 C C . SER B 1 136 ? -11.625 17.062 17.938 1 97.69 136 SER B C 1
ATOM 2422 O O . SER B 1 136 ? -12.32 18.016 17.594 1 97.69 136 SER B O 1
ATOM 2424 N N . LEU B 1 137 ? -11.539 15.961 17.219 1 97.94 137 LEU B N 1
ATOM 2425 C CA . LEU B 1 137 ? -12.234 15.773 15.953 1 97.94 137 LEU B CA 1
ATOM 2426 C C . LEU B 1 137 ? -13.469 14.898 16.141 1 97.94 137 LEU B C 1
ATOM 2428 O O . LEU B 1 137 ? -14.102 14.5 15.156 1 97.94 137 LEU B O 1
ATOM 2432 N N . ASP B 1 138 ? -13.75 14.531 17.375 1 97.75 138 ASP B N 1
ATOM 2433 C CA . ASP B 1 138 ? -14.883 13.68 17.734 1 97.75 138 ASP B CA 1
ATOM 2434 C C . ASP B 1 138 ? -14.758 12.305 17.094 1 97.75 138 ASP B C 1
ATOM 2436 O O . ASP B 1 138 ? -15.75 11.734 16.641 1 97.75 138 ASP B O 1
ATOM 2440 N N . ILE B 1 139 ? -13.523 11.891 16.938 1 97.44 139 ILE B N 1
ATOM 2441 C CA . ILE B 1 139 ? -13.281 10.547 16.438 1 97.44 139 ILE B CA 1
ATOM 2442 C C . ILE B 1 139 ? -13.305 9.547 17.594 1 97.44 139 ILE B C 1
ATOM 2444 O O . ILE B 1 139 ? -12.484 9.633 18.5 1 97.44 139 ILE B O 1
ATOM 2448 N N . GLU B 1 140 ? -14.242 8.672 17.484 1 94.38 140 GLU B N 1
ATOM 2449 C CA . GLU B 1 140 ? -14.414 7.66 18.516 1 94.38 140 GLU B CA 1
ATOM 2450 C C . GLU B 1 140 ? -13.836 6.316 18.078 1 94.38 140 GLU B C 1
ATOM 2452 O O . GLU B 1 140 ? -13.719 6.051 16.875 1 94.38 140 GLU B O 1
ATOM 2457 N N . GLY B 1 141 ? -13.508 5.523 18.953 1 94.88 141 GLY B N 1
ATOM 2458 C CA . GLY B 1 141 ? -12.961 4.211 18.656 1 94.88 141 GLY B CA 1
ATOM 2459 C C . GLY B 1 141 ? -11.469 4.113 18.922 1 94.88 141 GLY B C 1
ATOM 2460 O O . GLY B 1 141 ? -10.867 5.039 19.469 1 94.88 141 GLY B O 1
ATOM 2461 N N . GLU B 1 142 ? -10.891 2.965 18.641 1 97 142 GLU B N 1
ATOM 2462 C CA . GLU B 1 142 ? -9.469 2.695 18.828 1 97 142 GLU B CA 1
ATOM 2463 C C . GLU B 1 142 ? -8.742 2.637 17.484 1 97 142 GLU B C 1
ATOM 2465 O O . GLU B 1 142 ? -9.016 1.765 16.672 1 97 142 GLU B O 1
ATOM 2470 N N . TYR B 1 143 ? -7.816 3.559 17.375 1 98.5 143 TYR B N 1
ATOM 2471 C CA . TYR B 1 143 ? -7.094 3.646 16.109 1 98.5 143 TYR B CA 1
ATOM 2472 C C . TYR B 1 143 ? -5.594 3.49 16.328 1 98.5 143 TYR B C 1
ATOM 2474 O O . TYR B 1 143 ? -5.062 3.912 17.359 1 98.5 143 TYR B O 1
ATOM 2482 N N . GLU B 1 144 ? -4.996 2.875 15.406 1 98.81 144 GLU B N 1
ATOM 2483 C CA . GLU B 1 144 ? -3.537 2.846 15.328 1 98.81 144 GLU B CA 1
ATOM 2484 C C . GLU B 1 144 ? -3.029 3.781 14.234 1 98.81 144 GLU B C 1
ATOM 2486 O O . GLU B 1 144 ? -3.584 3.818 13.133 1 98.81 144 GLU B O 1
ATOM 2491 N N . GLY B 1 145 ? -2.098 4.641 14.609 1 98.88 145 GLY B N 1
ATOM 2492 C CA . GLY B 1 145 ? -1.43 5.402 13.57 1 98.88 145 GLY B CA 1
ATOM 2493 C C . GLY B 1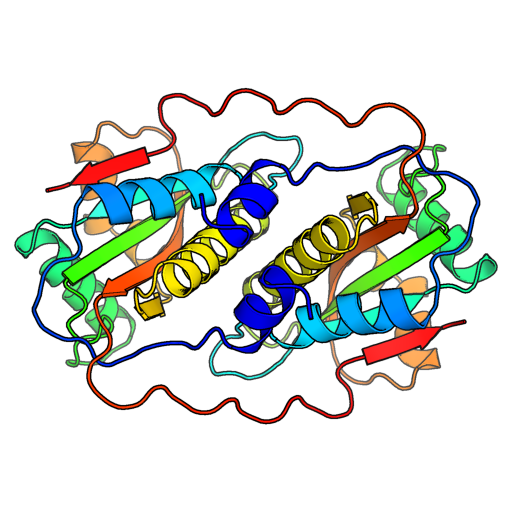 145 ? -0.647 4.535 12.602 1 98.88 145 GLY B C 1
ATOM 2494 O O . GLY B 1 145 ? 0.182 3.723 13.023 1 98.88 145 GLY B O 1
ATOM 2495 N N . ILE B 1 146 ? -0.878 4.699 11.312 1 98.94 146 ILE B N 1
ATOM 2496 C CA . ILE B 1 146 ? -0.198 3.934 10.273 1 98.94 146 ILE B CA 1
ATOM 2497 C C . ILE B 1 146 ? 1.04 4.695 9.797 1 98.94 146 ILE B C 1
ATOM 2499 O O . ILE B 1 146 ? 2.141 4.141 9.766 1 98.94 146 ILE B O 1
ATOM 2503 N N . GLY B 1 147 ? 0.824 5.938 9.43 1 98.88 147 GLY B N 1
ATOM 2504 C CA . GLY B 1 147 ? 1.92 6.773 8.969 1 98.88 147 GLY B CA 1
ATOM 2505 C C . GLY B 1 147 ? 1.496 8.195 8.656 1 98.88 147 GLY B C 1
ATOM 2506 O O . GLY B 1 147 ? 0.31 8.523 8.727 1 98.88 147 GLY B O 1
ATOM 2507 N N . HIS B 1 148 ? 2.465 9.055 8.477 1 99 148 HIS B N 1
ATOM 2508 C CA . HIS B 1 148 ? 2.273 10.406 7.961 1 99 148 HIS B CA 1
ATOM 2509 C C . HIS B 1 148 ? 2.676 10.5 6.492 1 99 148 HIS B C 1
ATOM 2511 O O . HIS B 1 148 ? 3.783 10.102 6.121 1 99 148 HIS B O 1
ATOM 2517 N N . CYS B 1 149 ? 1.789 10.914 5.68 1 99 149 CYS B N 1
ATOM 2518 C CA . CYS B 1 149 ? 2.156 11.344 4.336 1 99 149 CYS B CA 1
ATOM 2519 C C . CYS B 1 149 ? 2.367 12.852 4.285 1 99 149 CYS B C 1
ATOM 2521 O O . CYS B 1 149 ? 1.403 13.617 4.262 1 99 149 CYS B O 1
ATOM 2523 N N . ILE B 1 150 ? 3.602 13.281 4.246 1 99 150 ILE B N 1
ATOM 2524 C CA . ILE B 1 150 ? 3.873 14.711 4.223 1 99 150 ILE B CA 1
ATOM 2525 C C . ILE B 1 150 ? 3.904 15.211 2.779 1 99 150 ILE B C 1
ATOM 2527 O O . ILE B 1 150 ? 4.359 14.492 1.882 1 99 150 ILE B O 1
ATOM 2531 N N . LEU B 1 151 ? 3.377 16.406 2.533 1 98.94 151 LEU B N 1
ATOM 2532 C CA . LEU B 1 151 ? 3.221 16.938 1.185 1 98.94 151 LEU B CA 1
ATOM 2533 C C . LEU B 1 151 ? 3.814 18.344 1.083 1 98.94 151 LEU B C 1
ATOM 2535 O O . LEU B 1 151 ? 3.691 19.141 2.014 1 98.94 151 LEU B O 1
ATOM 2539 N N . GLY B 1 152 ? 4.324 18.656 -0.056 1 98.94 152 GLY B N 1
ATOM 2540 C CA . GLY B 1 152 ? 4.809 19.984 -0.403 1 98.94 152 GLY B CA 1
ATOM 2541 C C . GLY B 1 152 ? 5.484 20.031 -1.76 1 98.94 152 GLY B C 1
ATOM 2542 O O . GLY B 1 152 ? 5.738 19 -2.373 1 98.94 152 GLY B O 1
ATOM 2543 N N . TYR B 1 153 ? 5.703 21.219 -2.213 1 98.88 153 TYR B N 1
ATOM 2544 C CA . TYR B 1 153 ? 6.504 21.375 -3.424 1 98.88 153 TYR B CA 1
ATOM 2545 C C . TYR B 1 153 ? 7.969 21.062 -3.15 1 98.88 153 TYR B C 1
ATOM 2547 O O . TYR B 1 153 ? 8.562 21.625 -2.225 1 98.88 153 TYR B O 1
ATOM 2555 N N . ALA B 1 154 ? 8.5 20.219 -3.938 1 98.69 154 ALA B N 1
ATOM 2556 C CA . ALA B 1 154 ? 9.898 19.844 -3.766 1 98.69 154 ALA B CA 1
ATOM 2557 C C . ALA B 1 154 ? 10.82 21.031 -3.982 1 98.69 154 ALA B C 1
ATOM 2559 O O . ALA B 1 154 ? 10.594 21.844 -4.887 1 98.69 154 ALA B O 1
ATOM 2560 N N . GLU B 1 155 ? 11.75 21.109 -3.172 1 98.19 155 GLU B N 1
ATOM 2561 C CA . GLU B 1 155 ? 12.82 22.094 -3.355 1 98.19 155 GLU B CA 1
ATOM 2562 C C . GLU B 1 155 ? 14.078 21.438 -3.91 1 98.19 155 GLU B C 1
ATOM 2564 O O . GLU B 1 155 ? 14.602 20.484 -3.32 1 98.19 155 GLU B O 1
ATOM 2569 N N . GLY B 1 156 ? 14.492 21.875 -5.109 1 95.88 156 GLY B N 1
ATOM 2570 C CA . GLY B 1 156 ? 15.703 21.344 -5.711 1 95.88 156 GLY B CA 1
ATOM 2571 C C . GLY B 1 156 ? 15.43 20.188 -6.66 1 95.88 156 GLY B C 1
ATOM 2572 O O . GLY B 1 156 ? 14.305 20 -7.133 1 95.88 156 GLY B O 1
ATOM 2573 N N . GLU B 1 157 ? 16.5 19.5 -6.957 1 95 157 GLU B N 1
ATOM 2574 C CA . GLU B 1 157 ? 16.406 18.375 -7.871 1 95 157 GLU B CA 1
ATOM 2575 C C . GLU B 1 157 ? 15.781 17.156 -7.18 1 95 157 GLU B C 1
ATOM 2577 O O . GLU B 1 157 ? 16.031 16.906 -6 1 95 157 GLU B O 1
ATOM 2582 N N . LEU B 1 158 ? 15.039 16.453 -7.906 1 94.44 158 LEU B N 1
ATOM 2583 C CA . LEU B 1 158 ? 14.438 15.242 -7.375 1 94.44 158 LEU B CA 1
ATOM 2584 C C . LEU B 1 158 ? 15.5 14.164 -7.168 1 94.44 158 LEU B C 1
ATOM 2586 O O . LEU B 1 158 ? 16.422 14.039 -7.973 1 94.44 158 LEU B O 1
ATOM 2590 N N . PRO B 1 159 ? 15.297 13.383 -6.129 1 96.19 159 PRO B N 1
ATOM 2591 C CA . PRO B 1 159 ? 16.234 12.281 -5.918 1 96.19 159 PRO B CA 1
ATOM 2592 C C . PRO B 1 159 ? 16.25 11.281 -7.07 1 96.19 159 PRO B C 1
ATOM 2594 O O . PRO B 1 159 ? 15.258 11.172 -7.809 1 96.19 159 PRO B O 1
ATOM 2597 N N . LYS B 1 160 ? 17.375 10.602 -7.223 1 93.94 160 LYS B N 1
ATOM 2598 C CA . LYS B 1 160 ? 17.484 9.531 -8.211 1 93.94 160 LYS B CA 1
ATOM 2599 C C . LYS B 1 160 ? 17.062 8.188 -7.613 1 93.94 160 LYS B C 1
ATOM 2601 O O . LYS B 1 160 ? 17.25 7.953 -6.418 1 93.94 160 LYS B O 1
ATOM 2606 N N . ALA B 1 161 ? 16.531 7.379 -8.461 1 93.06 161 ALA B N 1
ATOM 2607 C CA . ALA B 1 161 ? 16.156 6.051 -7.992 1 93.06 161 ALA B CA 1
ATOM 2608 C C . ALA B 1 161 ? 17.375 5.207 -7.66 1 93.06 161 ALA B C 1
ATOM 2610 O O . ALA B 1 161 ? 18.328 5.156 -8.438 1 93.06 161 ALA B O 1
ATOM 2611 N N . SER B 1 162 ? 17.328 4.633 -6.512 1 94.75 162 SER B N 1
ATOM 2612 C CA . SER B 1 162 ? 18.312 3.592 -6.25 1 94.75 162 SER B CA 1
ATOM 2613 C C . SER B 1 162 ? 18.078 2.369 -7.129 1 94.75 162 SER B C 1
ATOM 2615 O O . SER B 1 162 ? 16.953 2.107 -7.543 1 94.75 162 SER B O 1
ATOM 2617 N N . PRO B 1 163 ? 19.141 1.663 -7.445 1 96.88 163 PRO B N 1
ATOM 2618 C CA . PRO B 1 163 ? 18.906 0.433 -8.203 1 96.88 163 PRO B CA 1
ATOM 2619 C C . PRO B 1 163 ? 18.031 -0.57 -7.453 1 96.88 163 PRO B C 1
ATOM 2621 O O . PRO B 1 163 ? 18.094 -0.647 -6.223 1 96.88 163 PRO B O 1
ATOM 2624 N N . ARG B 1 164 ? 17.234 -1.301 -8.164 1 97.69 164 ARG B N 1
ATOM 2625 C CA . ARG B 1 164 ? 16.5 -2.42 -7.574 1 97.69 164 ARG B CA 1
ATOM 2626 C C . ARG B 1 164 ? 17.438 -3.586 -7.273 1 97.69 164 ARG B C 1
ATOM 2628 O O . ARG B 1 164 ? 18.344 -3.869 -8.055 1 97.69 164 ARG B O 1
ATOM 2635 N N . LYS B 1 165 ? 17.188 -4.285 -6.238 1 97.19 165 LYS B N 1
ATOM 2636 C CA . LYS B 1 165 ? 18.047 -5.414 -5.898 1 97.19 165 LYS B CA 1
ATOM 2637 C C . LYS B 1 165 ? 17.875 -6.559 -6.898 1 97.19 165 LYS B C 1
ATOM 2639 O O . LYS B 1 165 ? 16.797 -6.719 -7.484 1 97.19 165 LYS B O 1
ATOM 2644 N N . GLU B 1 166 ? 18.875 -7.414 -7.184 1 92.62 166 GLU B N 1
ATOM 2645 C CA . GLU B 1 166 ? 18.859 -8.5 -8.148 1 92.62 166 GLU B CA 1
ATOM 2646 C C . GLU B 1 166 ? 17.859 -9.586 -7.746 1 92.62 166 GLU B C 1
ATOM 2648 O O . GLU B 1 166 ? 17.172 -10.156 -8.594 1 92.62 166 GLU B O 1
ATOM 2653 N N . ASN B 1 167 ? 17.688 -9.969 -6.508 1 95.69 167 ASN B N 1
ATOM 2654 C CA . ASN B 1 167 ? 16.859 -11.078 -6.023 1 95.69 167 ASN B CA 1
ATOM 2655 C C . ASN B 1 167 ? 15.523 -10.586 -5.48 1 95.69 167 ASN B C 1
ATOM 2657 O O . ASN B 1 167 ? 15.055 -11.07 -4.449 1 95.69 167 ASN B O 1
ATOM 2661 N N . TYR B 1 168 ? 14.93 -9.648 -6.355 1 98.44 168 TYR B N 1
ATOM 2662 C CA . TYR B 1 168 ? 13.633 -9.117 -5.957 1 98.44 168 TYR B CA 1
ATOM 2663 C C . TYR B 1 168 ? 12.5 -10.039 -6.418 1 98.44 168 TYR B C 1
ATOM 2665 O O . TYR B 1 168 ? 11.469 -10.141 -5.754 1 98.44 168 TYR B O 1
ATOM 2673 N N . VAL B 1 169 ? 12.742 -10.719 -7.578 1 98.75 169 VAL B N 1
ATOM 2674 C CA . VAL B 1 169 ? 11.656 -11.422 -8.25 1 98.75 169 VAL B CA 1
ATOM 2675 C C . VAL B 1 169 ? 12.102 -12.844 -8.602 1 98.75 169 VAL B C 1
ATOM 2677 O O . VAL B 1 169 ? 13.219 -13.047 -9.078 1 98.75 169 VAL B O 1
ATOM 2680 N N . TYR B 1 170 ? 11.258 -13.758 -8.336 1 98.81 170 TYR B N 1
ATOM 2681 C CA . TYR B 1 170 ? 11.438 -15.164 -8.68 1 98.81 170 TYR B CA 1
ATOM 2682 C C . TYR B 1 170 ? 10.258 -15.672 -9.508 1 98.81 170 TYR B C 1
ATOM 2684 O O . TYR B 1 170 ? 9.125 -15.234 -9.312 1 98.81 170 TYR B O 1
ATOM 2692 N N . TYR B 1 171 ? 10.57 -16.594 -10.398 1 98.38 171 TYR B N 1
ATOM 2693 C CA . TYR B 1 171 ? 9.523 -17.109 -11.289 1 98.38 171 TYR B CA 1
ATOM 2694 C C . TYR B 1 171 ? 9.367 -18.609 -11.141 1 98.38 171 TYR B C 1
ATOM 2696 O O . TYR B 1 171 ? 10.359 -19.344 -11.039 1 98.38 171 TYR B O 1
ATOM 2704 N N . ILE B 1 172 ? 8.195 -19.031 -11.016 1 98.62 172 ILE B N 1
ATOM 2705 C CA . ILE B 1 172 ? 7.836 -20.438 -11.117 1 98.62 172 ILE B CA 1
ATOM 2706 C C . ILE B 1 172 ? 6.832 -20.641 -12.25 1 98.62 172 ILE B C 1
ATOM 2708 O O . ILE B 1 172 ? 5.645 -20.344 -12.094 1 98.62 172 ILE B O 1
ATOM 2712 N N . GLU B 1 173 ? 7.316 -21.266 -13.352 1 97.38 173 GLU B N 1
ATOM 2713 C CA . GLU B 1 173 ? 6.531 -21.297 -14.586 1 97.38 173 GLU B CA 1
ATOM 2714 C C . GLU B 1 173 ? 6.137 -22.719 -14.953 1 97.38 173 GLU B C 1
ATOM 2716 O O . GLU B 1 173 ? 6.84 -23.672 -14.609 1 97.38 173 GLU B O 1
#

Solvent-accessible surface area (backbone atoms only — not comparable to full-atom values): 18298 Å² total; per-residue (Å²): 130,59,69,50,54,52,48,46,65,64,55,61,74,46,74,38,38,35,84,58,74,73,55,65,71,58,52,48,54,22,52,52,38,22,69,43,35,70,32,76,93,65,62,63,60,41,34,36,40,39,33,55,25,61,69,60,52,52,49,50,27,51,54,43,12,56,74,73,69,50,89,59,62,76,57,38,62,36,52,30,39,34,37,33,26,13,32,59,86,41,92,55,26,63,48,28,27,27,20,21,53,44,33,30,47,51,37,27,45,75,71,69,29,28,24,31,83,36,74,56,27,37,63,44,36,72,34,72,69,34,46,48,52,37,51,76,68,71,54,80,82,57,60,38,29,58,27,28,44,31,31,20,39,60,47,78,78,78,77,76,83,74,83,75,68,89,84,35,67,44,79,43,106,128,60,69,50,54,52,48,45,65,64,54,62,73,46,74,39,38,34,84,56,73,71,55,67,72,61,52,50,53,22,53,52,37,20,69,43,36,71,32,75,93,66,63,63,58,41,35,37,41,39,32,54,24,62,69,60,52,51,50,50,28,50,52,44,12,58,75,73,68,50,88,59,62,75,57,38,64,35,52,30,40,35,37,34,25,13,31,60,87,41,91,54,24,64,49,28,26,28,22,21,51,44,32,30,48,50,37,26,44,74,71,70,29,28,23,31,85,38,74,58,27,38,63,44,36,72,34,72,69,35,45,47,53,37,52,75,68,70,53,78,82,58,59,36,29,60,27,28,44,32,30,21,39,60,47,77,78,76,77,76,84,73,82,74,68,87,84,35,66,44,78,43,106